Protein 5D8M (pdb70)

Radius of gyration: 18.61 Å; Cα contacts (8 Å, |Δi|>4): 671; chains: 1; bounding box: 48×43×39 Å

Foldseek 3Di:
DDCVVVVVLDDDDQDDQVVLQAAEQQAQLLVLLVCCPPQPPQFLDDRSPAPQFFHDDPPHDHHPPDDNDNAADPQQAEEEEFEEACCLQCVVFDFWLPSQQVLNVRRHYHYDYQDAFNQAALVRRLVSVVVVLVPDDQSHAYEYEYAAQRQVSPQVNQQVDVVVVVSHAEYEYEQYQQLAFCVLVVDDQVVLQVVQPDGPRGHHYPRNRRSCNRHNSNNVVCPVPTDRDPNHAYEYEHEDAQLVLAFQVLNVQCVVVVVPANCAQSTHHRSSTGDRSHYYNGYTHHHRQLLTDGDDPPDPVSVRNPNNRHSNNSSVNSVVSVSVVVD

B-factor: mean 23.03, std 12.04, range [4.51, 82.08]

Structure (mmCIF, N/CA/C/O backbone):
data_5D8M
#
_entry.id   5D8M
#
_cell.length_a   59.764
_cell.length_b   95.907
_cell.length_c   135.604
_cell.angle_alpha   90.00
_cell.angle_beta   90.00
_cell.angle_gamma   90.00
#
_symmetry.space_group_name_H-M   'I 2 2 2'
#
loop_
_entity.id
_entity.type
_entity.pdbx_description
1 polymer 'Metagenomic carboxyl esterase MGS0156'
2 water water
#
loop_
_atom_site.group_PDB
_atom_site.id
_atom_site.type_symbol
_atom_site.label_atom_id
_atom_site.label_alt_id
_atom_site.label_comp_id
_atom_site.label_asym_id
_atom_site.label_entity_id
_atom_site.label_seq_id
_atom_site.pdbx_PDB_ins_code
_atom_site.Cartn_x
_atom_site.Cartn_y
_atom_site.Cartn_z
_atom_site.occupancy
_atom_site.B_iso_or_equiv
_atom_site.auth_seq_id
_atom_site.auth_comp_id
_atom_site.auth_asym_id
_atom_site.auth_atom_id
_atom_site.pdbx_PDB_model_num
ATOM 1 N N . ARG A 1 8 ? -13.407 39.947 65.362 1.00 61.54 82 ARG A N 1
ATOM 2 C CA . ARG A 1 8 ? -14.631 39.157 65.447 1.00 57.78 82 ARG A CA 1
ATOM 3 C C . ARG A 1 8 ? -14.906 38.725 66.891 1.00 54.17 82 ARG A C 1
ATOM 4 O O . ARG A 1 8 ? -13.969 38.460 67.647 1.00 53.59 82 ARG A O 1
ATOM 6 N N . PRO A 1 9 ? -16.192 38.659 67.284 1.00 50.19 83 PRO A N 1
ATOM 7 C CA . PRO A 1 9 ? -16.507 38.152 68.628 1.00 44.91 83 PRO A CA 1
ATOM 8 C C . PRO A 1 9 ? -16.136 36.679 68.704 1.00 35.97 83 PRO A C 1
ATOM 9 O O . PRO A 1 9 ? -16.142 36.016 67.664 1.00 38.03 83 PRO A O 1
ATOM 13 N N . VAL A 1 10 ? -15.802 36.163 69.884 1.00 30.76 84 VAL A N 1
ATOM 14 C CA . VAL A 1 10 ? -15.183 34.836 69.932 1.00 27.09 84 VAL A CA 1
ATOM 15 C C . VAL A 1 10 ? -16.173 33.665 69.774 1.00 23.92 84 VAL A C 1
ATOM 16 O O . VAL A 1 10 ? -15.796 32.606 69.260 1.00 24.34 84 VAL A O 1
ATOM 20 N N . ALA A 1 11 ? -17.423 33.853 70.195 1.00 23.51 85 ALA A N 1
ATOM 21 C CA . ALA A 1 11 ? -18.425 32.783 70.184 1.00 24.16 85 ALA A CA 1
ATOM 22 C C . ALA A 1 11 ? -18.556 32.004 68.855 1.00 29.64 85 ALA A C 1
ATOM 23 O O . ALA A 1 11 ? -18.556 30.768 68.879 1.00 30.49 85 ALA A O 1
ATOM 25 N N . PRO A 1 12 ? -18.665 32.703 67.699 1.00 28.99 86 PRO A N 1
ATOM 26 C CA . PRO A 1 12 ? -18.742 31.917 66.458 1.00 26.94 86 PRO A CA 1
ATOM 27 C C . PRO A 1 12 ? -17.440 31.182 66.126 1.00 23.79 86 PRO A C 1
ATOM 28 O O . PRO A 1 12 ? -17.477 30.083 65.578 1.00 25.76 86 PRO A O 1
ATOM 32 N N . LEU A 1 13 ? -16.299 31.785 66.439 1.00 21.87 87 LEU A N 1
ATOM 33 C CA . LEU A 1 13 ? -15.032 31.111 66.226 1.00 22.65 87 LEU A CA 1
ATOM 34 C C . LEU A 1 13 ? -14.923 29.876 67.128 1.00 22.38 87 LEU A C 1
ATOM 35 O O . LEU A 1 13 ? -14.449 28.826 66.692 1.00 21.17 87 LEU A O 1
ATOM 40 N N . ALA A 1 14 ? -15.377 30.003 68.376 1.00 20.39 88 ALA A N 1
ATOM 41 C CA . ALA A 1 14 ? -15.326 28.884 69.314 1.00 17.96 88 ALA A CA 1
ATOM 42 C C . ALA A 1 14 ? -16.148 27.706 68.792 1.00 19.69 88 ALA A C 1
ATOM 43 O O . ALA A 1 14 ? -15.670 26.574 68.776 1.00 19.61 88 ALA A O 1
ATOM 45 N N . HIS A 1 15 ? -17.374 27.990 68.367 1.00 19.64 89 HIS A N 1
ATOM 46 C CA . HIS A 1 15 ? -18.301 26.975 67.903 1.00 21.25 89 HIS A CA 1
ATOM 47 C C . HIS A 1 15 ? -17.763 26.227 66.684 1.00 23.04 89 HIS A C 1
ATOM 48 O O . HIS A 1 15 ? -18.028 25.036 66.517 1.00 22.21 89 HIS A O 1
ATOM 55 N N . ALA A 1 16 ? -17.000 26.919 65.841 1.00 19.89 90 ALA A N 1
ATOM 56 C CA . ALA A 1 16 ? -16.481 26.303 64.627 1.00 20.42 90 ALA A CA 1
ATOM 57 C C . ALA A 1 16 ? -15.187 25.536 64.865 1.00 19.03 90 ALA A C 1
ATOM 58 O O . ALA A 1 16 ? -14.791 24.708 64.054 1.00 19.34 90 ALA A O 1
ATOM 68 N N . SER A 1 18 ? -12.451 22.957 66.160 1.00 18.45 92 SER A N 1
ATOM 69 C CA . SER A 1 18 ? -12.220 21.621 66.684 1.00 22.46 92 SER A CA 1
ATOM 70 C C . SER A 1 18 ? -11.053 21.648 67.676 1.00 20.25 92 SER A C 1
ATOM 71 O O . SER A 1 18 ? -10.068 22.337 67.424 1.00 21.77 92 SER A O 1
ATOM 74 N N . PRO A 1 19 ? -11.159 20.900 68.794 1.00 14.95 93 PRO A N 1
ATOM 75 C CA . PRO A 1 19 ? -10.054 20.791 69.755 1.00 14.31 93 PRO A CA 1
ATOM 76 C C . PRO A 1 19 ? -8.745 20.469 69.063 1.00 14.70 93 PRO A C 1
ATOM 77 O O . PRO A 1 19 ? -8.677 19.546 68.242 1.00 18.11 93 PRO A O 1
ATOM 81 N N . SER A 1 20 ? -7.727 21.259 69.356 1.00 14.05 94 SER A N 1
ATOM 82 C CA . SER A 1 20 ? -6.415 21.052 68.784 1.00 12.55 94 SER A CA 1
ATOM 83 C C . SER A 1 20 ? -5.368 21.269 69.848 1.00 15.51 94 SER A C 1
ATOM 84 O O . SER A 1 20 ? -5.626 21.873 70.896 1.00 16.28 94 SER A O 1
ATOM 87 N N . VAL A 1 21 ? -4.183 20.762 69.578 1.00 11.95 95 VAL A N 1
ATOM 88 C CA A VAL A 1 21 ? -3.096 20.824 70.530 0.52 11.83 95 VAL A CA 1
ATOM 89 C CA B VAL A 1 21 ? -3.083 20.770 70.533 0.48 11.84 95 VAL A CA 1
ATOM 90 C C . VAL A 1 21 ? -1.767 21.017 69.790 1.00 16.28 95 VAL A C 1
ATOM 91 O O . VAL A 1 21 ? -1.542 20.441 68.723 1.00 14.44 95 VAL A O 1
ATOM 98 N N . LEU A 1 22 ? -0.913 21.869 70.347 1.00 16.05 96 LEU A N 1
ATOM 99 C CA . LEU A 1 22 ? 0.455 22.063 69.869 1.00 11.79 96 LEU A CA 1
ATOM 100 C C . LEU A 1 22 ? 1.344 21.004 70.531 1.00 14.67 96 LEU A C 1
ATOM 101 O O . LEU A 1 22 ? 1.407 20.947 71.767 1.00 14.23 96 LEU A O 1
ATOM 106 N N . VAL A 1 23 ? 2.005 20.148 69.742 1.00 14.03 97 VAL A N 1
ATOM 107 C CA . VAL A 1 23 ? 2.843 19.086 70.331 1.00 15.14 97 VAL A CA 1
ATOM 108 C C . VAL A 1 23 ? 4.201 18.985 69.649 1.00 13.35 97 VAL A C 1
ATOM 109 O O . VAL A 1 23 ? 4.341 19.387 68.507 1.00 12.12 97 VAL A O 1
ATOM 113 N N . PRO A 1 24 ? 5.199 18.445 70.358 1.00 15.33 98 PRO A N 1
ATOM 114 C CA . PRO A 1 24 ? 6.457 18.074 69.700 1.00 18.55 98 PRO A CA 1
ATOM 115 C C . PRO A 1 24 ? 6.158 17.167 68.504 1.00 18.20 98 PRO A C 1
ATOM 116 O O . PRO A 1 24 ? 5.259 16.318 68.621 1.00 15.34 98 PRO A O 1
ATOM 120 N N . ALA A 1 25 ? 6.906 17.317 67.413 1.00 17.36 99 ALA A N 1
ATOM 121 C CA . ALA A 1 25 ? 6.566 16.645 66.161 1.00 20.56 99 ALA A CA 1
ATOM 122 C C . ALA A 1 25 ? 6.441 15.134 66.353 1.00 20.40 99 ALA A C 1
ATOM 123 O O . ALA A 1 25 ? 5.535 14.515 65.797 1.00 17.93 99 ALA A O 1
ATOM 125 N N . GLY A 1 26 ? 7.323 14.571 67.173 1.00 20.92 100 GLY A N 1
ATOM 126 C CA . GLY A 1 26 ? 7.346 13.143 67.436 1.00 25.02 100 GLY A CA 1
ATOM 127 C C . GLY A 1 26 ? 5.999 12.618 67.894 1.00 29.08 100 GLY A C 1
ATOM 128 O O . GLY A 1 26 ? 5.601 11.513 67.534 1.00 30.74 100 GLY A O 1
ATOM 129 N N . LEU A 1 27 ? 5.273 13.436 68.654 1.00 26.69 101 LEU A N 1
ATOM 130 C CA . LEU A 1 27 ? 3.989 13.025 69.218 1.00 25.49 101 LEU A CA 1
ATOM 131 C C . LEU A 1 27 ? 2.848 13.083 68.217 1.00 26.06 101 LEU A C 1
ATOM 132 O O . LEU A 1 27 ? 1.741 12.643 68.518 1.00 32.81 101 LEU A O 1
ATOM 137 N N . ALA A 1 28 ? 3.084 13.652 67.042 1.00 23.41 102 ALA A N 1
ATOM 138 C CA . ALA A 1 28 ? 2.068 13.593 65.992 1.00 23.65 102 ALA A CA 1
ATOM 139 C C . ALA A 1 28 ? 2.498 12.677 64.853 1.00 25.57 102 ALA A C 1
ATOM 140 O O . ALA A 1 28 ? 2.089 12.862 63.700 1.00 27.44 102 ALA A O 1
ATOM 142 N N . GLY A 1 29 ? 3.348 11.704 65.171 1.00 23.96 103 GLY A N 1
ATOM 143 C CA . GLY A 1 29 ? 3.766 10.705 64.204 1.00 23.95 103 GLY A CA 1
ATOM 144 C C . GLY A 1 29 ? 4.677 11.197 63.093 1.00 21.68 103 GLY A C 1
ATOM 145 O O . GLY A 1 29 ? 4.720 10.618 62.015 1.00 23.68 103 GLY A O 1
ATOM 146 N N . ILE A 1 30 ? 5.425 12.258 63.348 1.00 17.59 104 ILE A N 1
ATOM 147 C CA . ILE A 1 30 ? 6.269 12.821 62.300 1.00 19.42 104 ILE A CA 1
ATOM 148 C C . ILE A 1 30 ? 7.637 12.180 62.303 1.00 21.38 104 ILE A C 1
ATOM 149 O O . ILE A 1 30 ? 8.276 12.126 63.349 1.00 22.69 104 ILE A O 1
ATOM 154 N N . GLN A 1 31 ? 8.087 11.720 61.135 1.00 16.44 105 GLN A N 1
ATOM 155 C CA . GLN A 1 31 ? 9.440 11.209 60.983 1.00 21.72 105 GLN A CA 1
ATOM 156 C C . GLN A 1 31 ? 10.405 12.365 60.768 1.00 23.05 105 GLN A C 1
ATOM 157 O O . GLN A 1 31 ? 10.141 13.256 59.954 1.00 23.48 105 GLN A O 1
ATOM 163 N N . ASP A 1 32 ? 11.521 12.350 61.490 1.00 20.98 106 ASP A N 1
ATOM 164 C CA . ASP A 1 32 ? 12.492 13.439 61.406 1.00 23.25 106 ASP A CA 1
ATOM 165 C C . ASP A 1 32 ? 13.521 13.191 60.299 1.00 22.85 106 ASP A C 1
ATOM 166 O O . ASP A 1 32 ? 14.463 12.453 60.493 1.00 21.73 106 ASP A O 1
ATOM 171 N N . GLY A 1 33 ? 13.357 13.817 59.140 1.00 22.11 107 GLY A N 1
ATOM 172 C CA . GLY A 1 33 ? 14.321 13.605 58.069 1.00 19.77 107 GLY A CA 1
ATOM 173 C C . GLY A 1 33 ? 15.231 14.791 57.819 1.00 19.18 107 GLY A C 1
ATOM 174 O O . GLY A 1 33 ? 15.848 14.892 56.739 1.00 16.49 107 GLY A O 1
ATOM 175 N N . ARG A 1 34 ? 15.298 15.693 58.802 1.00 15.20 108 ARG A N 1
ATOM 176 C CA . ARG A 1 34 ? 16.025 16.954 58.668 1.00 16.06 108 ARG A CA 1
ATOM 177 C C . ARG A 1 34 ? 17.504 16.778 58.368 1.00 17.49 108 ARG A C 1
ATOM 178 O O . ARG A 1 34 ? 18.090 17.573 57.632 1.00 15.32 108 ARG A O 1
ATOM 186 N N . GLY A 1 35 ? 18.106 15.767 58.990 1.00 18.18 109 GLY A N 1
ATOM 187 C CA . GLY A 1 35 ? 19.526 15.511 58.852 1.00 18.26 109 GLY A CA 1
ATOM 188 C C . GLY A 1 35 ? 19.893 15.032 57.455 1.00 19.27 109 GLY A C 1
ATOM 189 O O . GLY A 1 35 ? 20.844 15.523 56.863 1.00 20.60 109 GLY A O 1
ATOM 190 N N . ARG A 1 36 ? 19.147 14.069 56.928 1.00 20.31 110 ARG A N 1
ATOM 191 C CA . ARG A 1 36 ? 19.458 13.546 55.610 1.00 24.63 110 ARG A CA 1
ATOM 192 C C . ARG A 1 36 ? 19.131 14.595 54.537 1.00 23.07 110 ARG A C 1
ATOM 193 O O . ARG A 1 36 ? 19.873 14.756 53.561 1.00 17.01 110 ARG A O 1
ATOM 201 N N . PHE A 1 37 ? 18.053 15.345 54.735 1.00 14.96 111 PHE A N 1
ATOM 202 C CA . PHE A 1 37 ? 17.726 16.371 53.751 1.00 14.31 111 PHE A CA 1
ATOM 203 C C . PHE A 1 37 ? 18.821 17.456 53.690 1.00 15.27 111 PHE A C 1
ATOM 204 O O . PHE A 1 37 ? 19.222 17.862 52.589 1.00 14.29 111 PHE A O 1
ATOM 212 N N . ARG A 1 38 ? 19.312 17.910 54.850 1.00 16.20 112 ARG A N 1
ATOM 213 C CA . ARG A 1 38 ? 20.417 18.889 54.872 1.00 19.03 112 ARG A CA 1
ATOM 214 C C . ARG A 1 38 ? 21.648 18.352 54.136 1.00 17.51 112 ARG A C 1
ATOM 215 O O . ARG A 1 38 ? 22.293 19.055 53.351 1.00 15.32 112 ARG A O 1
ATOM 223 N N . GLU A 1 39 ? 21.946 17.088 54.390 1.00 15.91 113 GLU A N 1
ATOM 224 C CA . GLU A 1 39 ? 23.060 16.407 53.772 1.00 16.86 113 GLU A CA 1
ATOM 225 C C . GLU A 1 39 ? 22.949 16.400 52.242 1.00 16.77 113 GLU A C 1
ATOM 226 O O . GLU A 1 39 ? 23.904 16.710 51.539 1.00 17.19 113 GLU A O 1
ATOM 232 N N . ILE A 1 40 ? 21.777 16.026 51.742 1.00 16.60 114 ILE A N 1
ATOM 233 C CA . ILE A 1 40 ? 21.512 16.000 50.310 1.00 16.40 114 ILE A CA 1
ATOM 234 C C . ILE A 1 40 ? 21.607 17.396 49.701 1.00 15.88 114 ILE A C 1
ATOM 235 O O . ILE A 1 40 ? 22.298 17.595 48.689 1.00 16.74 114 ILE A O 1
ATOM 248 N N . THR A 1 42 ? 23.020 20.109 50.831 1.00 17.81 116 THR A N 1
ATOM 249 C CA . THR A 1 42 ? 24.371 20.623 50.979 1.00 19.39 116 THR A CA 1
ATOM 250 C C . THR A 1 42 ? 25.354 20.058 49.924 1.00 21.67 116 THR A C 1
ATOM 251 O O . THR A 1 42 ? 26.151 20.808 49.346 1.00 17.44 116 THR A O 1
ATOM 255 N N . ALA A 1 43 ? 25.280 18.749 49.674 1.00 19.83 117 ALA A N 1
ATOM 256 C CA . ALA A 1 43 ? 26.097 18.083 48.655 1.00 20.93 117 ALA A CA 1
ATOM 257 C C . ALA A 1 43 ? 25.752 18.560 47.249 1.00 21.21 117 ALA A C 1
ATOM 258 O O . ALA A 1 43 ? 26.646 18.748 46.418 1.00 18.65 117 ALA A O 1
ATOM 260 N N . ILE A 1 44 ? 24.454 18.767 46.994 1.00 17.30 118 ILE A N 1
ATOM 261 C CA . ILE A 1 44 ? 23.996 19.275 45.699 1.00 18.35 118 ILE A CA 1
ATOM 262 C C . ILE A 1 44 ? 24.656 20.614 45.392 1.00 17.93 118 ILE A C 1
ATOM 263 O O . ILE A 1 44 ? 25.174 20.835 44.294 1.00 18.02 118 ILE A O 1
ATOM 276 N N . ALA A 1 46 ? 27.356 21.881 46.834 1.00 18.46 120 ALA A N 1
ATOM 277 C CA . ALA A 1 46 ? 28.809 21.782 46.726 1.00 23.57 120 ALA A CA 1
ATOM 278 C C . ALA A 1 46 ? 29.169 21.232 45.345 1.00 25.94 120 ALA A C 1
ATOM 279 O O . ALA A 1 46 ? 30.189 21.597 44.774 1.00 27.13 120 ALA A O 1
ATOM 281 N N . ASP A 1 47 ? 28.316 20.367 44.807 1.00 22.03 121 ASP A N 1
ATOM 282 C CA . ASP A 1 47 ? 28.615 19.690 43.543 1.00 21.36 121 ASP A CA 1
ATOM 283 C C . ASP A 1 47 ? 28.345 20.545 42.292 1.00 21.72 121 ASP A C 1
ATOM 284 O O . ASP A 1 47 ? 29.122 20.517 41.351 1.00 21.95 121 ASP A O 1
ATOM 289 N N . HIS A 1 48 ? 27.223 21.258 42.245 1.00 21.11 122 HIS A N 1
ATOM 290 C CA . HIS A 1 48 ? 26.911 22.039 41.046 1.00 21.21 122 HIS A CA 1
ATOM 291 C C . HIS A 1 48 ? 26.049 23.256 41.362 1.00 23.47 122 HIS A C 1
ATOM 292 O O . HIS A 1 48 ? 25.260 23.690 40.528 1.00 24.92 122 HIS A O 1
ATOM 299 N N . GLY A 1 49 ? 26.237 23.834 42.544 1.00 18.57 123 GLY A N 1
ATOM 300 C CA . GLY A 1 49 ? 25.459 24.997 42.938 1.00 17.83 123 GLY A CA 1
ATOM 301 C C . GLY A 1 49 ? 25.868 26.314 42.280 1.00 24.03 123 GLY A C 1
ATOM 302 O O . GLY A 1 49 ? 25.056 27.241 42.210 1.00 25.87 123 GLY A O 1
ATOM 303 N N . ALA A 1 50 ? 27.103 26.395 41.786 1.00 20.49 124 ALA A N 1
ATOM 304 C CA . ALA A 1 50 ? 27.698 27.690 41.431 1.00 24.77 124 ALA A CA 1
ATOM 305 C C . ALA A 1 50 ? 26.880 28.514 40.431 1.00 27.55 124 ALA A C 1
ATOM 306 O O . ALA A 1 50 ? 26.795 29.732 40.566 1.00 29.58 124 ALA A O 1
ATOM 308 N N . PHE A 1 51 ? 26.270 27.879 39.439 1.00 25.97 125 PHE A N 1
ATOM 309 C CA . PHE A 1 51 ? 25.502 28.663 38.483 1.00 25.57 125 PHE A CA 1
ATOM 310 C C . PHE A 1 51 ? 24.008 28.475 38.636 1.00 25.40 125 PHE A C 1
ATOM 311 O O . PHE A 1 51 ? 23.251 28.803 37.727 1.00 25.48 125 PHE A O 1
ATOM 319 N N . LEU A 1 52 ? 23.575 27.961 39.784 1.00 21.46 126 LEU A N 1
ATOM 320 C CA . LEU A 1 52 ? 22.153 27.858 40.026 1.00 18.11 126 LEU A CA 1
ATOM 321 C C . LEU A 1 52 ? 21.663 29.182 40.586 1.00 19.73 126 LEU A C 1
ATOM 322 O O . LEU A 1 52 ? 22.334 29.780 41.424 1.00 19.27 126 LEU A O 1
ATOM 327 N N . PRO A 1 53 ? 20.505 29.648 40.106 1.00 19.74 127 PRO A N 1
ATOM 328 C CA . PRO A 1 53 ? 19.884 30.859 40.650 1.00 24.77 127 PRO A CA 1
ATOM 329 C C . PRO A 1 53 ? 19.732 30.771 42.161 1.00 23.39 127 PRO A C 1
ATOM 330 O O . PRO A 1 53 ? 19.348 29.707 42.682 1.00 19.12 127 PRO A O 1
ATOM 334 N N . GLY A 1 54 ? 20.033 31.873 42.848 1.00 19.37 128 GLY A N 1
ATOM 335 C CA . GLY A 1 54 ? 19.869 31.957 44.286 1.00 14.41 128 GLY A CA 1
ATOM 336 C C . GLY A 1 54 ? 20.952 31.283 45.122 1.00 19.15 128 GLY A C 1
ATOM 337 O O . GLY A 1 54 ? 20.812 31.198 46.345 1.00 16.94 128 GLY A O 1
ATOM 338 N N . ASP A 1 55 ? 22.019 30.794 44.482 1.00 19.59 129 ASP A N 1
ATOM 339 C CA . ASP A 1 55 ? 23.129 30.163 45.207 1.00 18.89 129 ASP A CA 1
ATOM 340 C C . ASP A 1 55 ? 23.599 31.030 46.385 1.00 21.84 129 ASP A C 1
ATOM 341 O O . ASP A 1 55 ? 23.689 32.257 46.276 1.00 18.34 129 ASP A O 1
ATOM 346 N N . ARG A 1 56 ? 23.897 30.378 47.504 1.00 19.43 130 ARG A N 1
ATOM 347 C CA . ARG A 1 56 ? 24.368 31.045 48.716 1.00 22.18 130 ARG A CA 1
ATOM 348 C C . ARG A 1 56 ? 25.143 30.016 49.530 1.00 23.71 130 ARG A C 1
ATOM 349 O O . ARG A 1 56 ? 25.148 28.828 49.188 1.00 22.02 130 ARG A O 1
ATOM 357 N N . SER A 1 57 ? 25.779 30.446 50.612 1.00 22.50 131 SER A N 1
ATOM 358 C CA . SER A 1 57 ? 26.490 29.488 51.451 1.00 25.22 131 SER A CA 1
ATOM 359 C C . SER A 1 57 ? 25.495 28.575 52.140 1.00 19.11 131 SER A C 1
ATOM 360 O O . SER A 1 57 ? 24.435 29.033 52.566 1.00 20.18 131 SER A O 1
ATOM 363 N N . SER A 1 58 ? 25.835 27.292 52.247 1.00 19.35 132 SER A N 1
ATOM 364 C CA . SER A 1 58 ? 24.992 26.328 52.958 1.00 24.60 132 SER A CA 1
ATOM 365 C C . SER A 1 58 ? 25.357 26.200 54.448 1.00 22.60 132 SER A C 1
ATOM 366 O O . SER A 1 58 ? 24.656 25.519 55.213 1.00 21.54 132 SER A O 1
ATOM 369 N N . ASP A 1 59 ? 26.447 26.851 54.851 1.00 21.10 133 ASP A N 1
ATOM 370 C CA . ASP A 1 59 ? 26.930 26.779 56.229 1.00 24.15 133 ASP A CA 1
ATOM 371 C C . ASP A 1 59 ? 25.942 27.346 57.245 1.00 23.50 133 ASP A C 1
ATOM 372 O O . ASP A 1 59 ? 25.234 28.313 56.963 1.00 24.16 133 ASP A O 1
ATOM 377 N N . GLY A 1 60 ? 25.924 26.754 58.433 1.00 22.88 134 GLY A N 1
ATOM 378 C CA . GLY A 1 60 ? 25.079 27.223 59.515 1.00 24.10 134 GLY A CA 1
ATO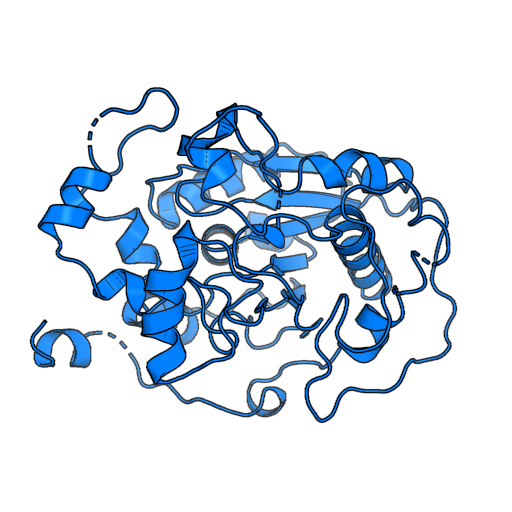M 379 C C . GLY A 1 60 ? 23.594 27.158 59.180 1.00 19.93 134 GLY A C 1
ATOM 380 O O . GLY A 1 60 ? 23.070 26.111 58.822 1.00 19.42 134 GLY A O 1
ATOM 381 N N . ASP A 1 61 ? 22.929 28.298 59.289 1.00 19.42 135 ASP A N 1
ATOM 382 C CA . ASP A 1 61 ? 21.505 28.405 59.028 1.00 18.06 135 ASP A CA 1
ATOM 383 C C . ASP A 1 61 ? 21.249 28.974 57.632 1.00 17.27 135 ASP A C 1
ATOM 384 O O . ASP A 1 61 ? 20.102 29.219 57.273 1.00 17.82 135 ASP A O 1
ATOM 389 N N . GLY A 1 62 ? 22.321 29.172 56.858 1.00 17.88 136 GLY A N 1
ATOM 390 C CA . GLY A 1 62 ? 22.247 29.758 55.525 1.00 18.50 136 GLY A CA 1
ATOM 391 C C . GLY A 1 62 ? 21.141 29.250 54.595 1.00 16.10 136 GLY A C 1
ATOM 392 O O . GLY A 1 62 ? 20.412 30.038 54.004 1.00 17.04 136 GLY A O 1
ATOM 393 N N . ILE A 1 63 ? 21.017 27.939 54.446 1.00 15.84 137 ILE A N 1
ATOM 394 C CA . ILE A 1 63 ? 19.928 27.407 53.637 1.00 14.74 137 ILE A CA 1
ATOM 395 C C . ILE A 1 63 ? 18.803 26.805 54.478 1.00 14.16 137 ILE A C 1
ATOM 396 O O . ILE A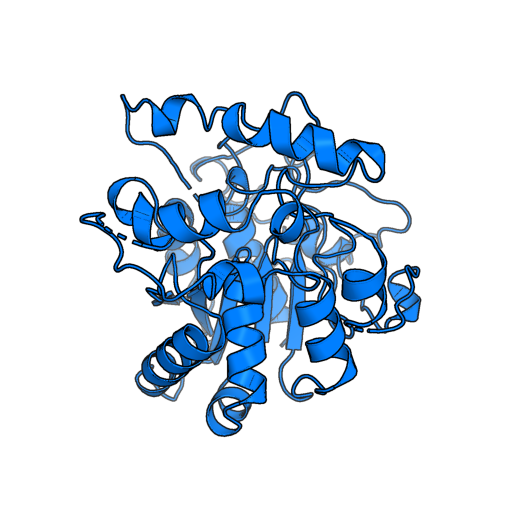 1 63 ? 17.625 26.931 54.129 1.00 16.41 137 ILE A O 1
ATOM 401 N N . LEU A 1 64 ? 19.164 26.164 55.582 1.00 14.78 138 LEU A N 1
ATOM 402 C CA . LEU A 1 64 ? 18.200 25.451 56.421 1.00 14.43 138 LEU A CA 1
ATOM 403 C C . LEU A 1 64 ? 18.489 25.703 57.874 1.00 15.19 138 LEU A C 1
ATOM 404 O O . LEU A 1 64 ? 19.596 25.425 58.335 1.00 16.50 138 LEU A O 1
ATOM 409 N N . TRP A 1 65 ? 17.499 26.228 58.592 1.00 15.22 139 TRP A N 1
ATOM 410 C CA . TRP A 1 65 ? 17.667 26.529 60.014 1.00 15.55 139 TRP A CA 1
ATOM 411 C C . TRP A 1 65 ? 18.013 25.275 60.776 1.00 16.25 139 TRP A C 1
ATOM 412 O O . TRP A 1 65 ? 17.499 24.199 60.469 1.00 19.73 139 TRP A O 1
ATOM 423 N N . ARG A 1 66 ? 18.882 25.428 61.770 1.00 17.41 140 ARG A N 1
ATOM 424 C CA . ARG A 1 66 ? 19.224 24.342 62.670 1.00 19.21 140 ARG A CA 1
ATOM 425 C C . ARG A 1 66 ? 18.375 24.401 63.926 1.00 19.38 140 ARG A C 1
ATOM 426 O O . ARG A 1 66 ? 18.801 24.977 64.913 1.00 20.31 140 ARG A O 1
ATOM 434 N N . LEU A 1 67 ? 17.192 23.799 63.897 1.00 19.20 141 LEU A N 1
ATOM 435 C CA . LEU A 1 67 ? 16.368 23.683 65.090 1.00 17.87 141 LEU A CA 1
ATOM 436 C C . LEU A 1 67 ? 16.943 22.582 65.963 1.00 20.90 141 LEU A C 1
ATOM 437 O O . LEU A 1 67 ? 17.789 21.818 65.512 1.00 23.62 141 LEU A O 1
ATOM 442 N N . ALA A 1 68 ? 16.492 22.508 67.211 1.00 22.84 142 ALA A N 1
ATOM 443 C CA . ALA A 1 68 ? 17.040 21.545 68.169 1.00 26.62 142 ALA A CA 1
ATOM 444 C C . ALA A 1 68 ? 16.719 20.106 67.772 1.00 26.15 142 ALA A C 1
ATOM 445 O O . ALA A 1 68 ? 15.739 19.838 67.070 1.00 23.80 142 ALA A O 1
ATOM 447 N N . GLY A 1 69 ? 17.553 19.183 68.230 1.00 26.91 143 GLY A N 1
ATOM 448 C CA . GLY A 1 69 ? 17.313 17.767 68.021 1.00 28.17 143 GLY A CA 1
ATOM 449 C C . GLY A 1 69 ? 17.622 17.254 66.624 1.00 24.99 143 GLY A C 1
ATOM 450 O O . GLY A 1 69 ? 17.326 16.107 66.322 1.00 25.90 143 GLY A O 1
ATOM 451 N N . GLU A 1 70 ? 18.221 18.075 65.766 1.00 22.21 144 GLU A N 1
ATOM 452 C CA . GLU A 1 70 ? 18.421 17.628 64.395 1.00 21.46 144 GLU A CA 1
ATOM 453 C C . GLU A 1 70 ? 19.374 16.424 64.317 1.00 23.72 144 GLU A C 1
ATOM 454 O O . GLU A 1 70 ? 20.481 16.467 64.838 1.00 24.61 144 GLU A O 1
ATOM 460 N N . PRO A 1 71 ? 18.933 15.341 63.657 1.00 27.19 145 PRO A N 1
ATOM 461 C CA . PRO A 1 71 ? 19.775 14.155 63.443 1.00 28.67 145 PRO A CA 1
ATOM 462 C C . PRO A 1 71 ? 21.050 14.507 62.686 1.00 29.26 145 PRO A C 1
ATOM 463 O O . PRO A 1 71 ? 21.033 15.429 61.871 1.00 29.54 145 PRO A O 1
ATOM 467 N N . GLY A 1 72 ? 22.141 13.804 62.964 1.00 31.73 146 GLY A N 1
ATOM 468 C CA . GLY A 1 72 ? 23.379 14.016 62.237 1.00 35.95 146 GLY A CA 1
ATOM 469 C C . GLY A 1 72 ? 23.258 13.536 60.798 1.00 37.03 146 GLY A C 1
ATOM 470 O O . GLY A 1 72 ? 22.256 12.919 60.426 1.00 34.76 146 GLY A O 1
ATOM 471 N N . PRO A 1 73 ? 24.262 13.850 59.965 1.00 38.93 147 PRO A N 1
ATOM 472 C CA . PRO A 1 73 ? 24.297 13.296 58.605 1.00 38.38 147 PRO A CA 1
ATOM 473 C C . PRO A 1 73 ? 24.574 11.784 58.642 1.00 39.30 147 PRO A C 1
ATOM 474 O O . PRO A 1 73 ? 25.256 11.316 59.548 1.00 37.80 147 PRO A O 1
ATOM 478 N N . THR A 1 74 ? 24.025 11.034 57.689 1.00 39.79 148 THR A N 1
ATOM 479 C CA . THR A 1 74 ? 24.147 9.571 57.696 1.00 40.20 148 THR A CA 1
ATOM 480 C C . THR A 1 74 ? 25.494 9.115 57.158 1.00 42.14 148 THR A C 1
ATOM 481 O O . THR A 1 74 ? 25.945 8.001 57.442 1.00 43.04 148 THR A O 1
ATOM 485 N N . GLY A 1 75 ? 26.133 9.978 5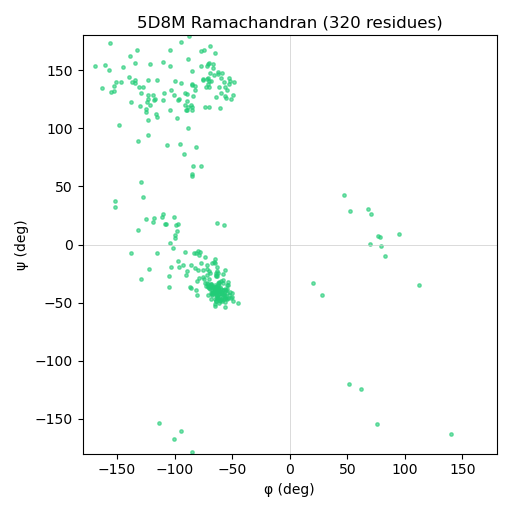6.374 1.00 38.89 149 GLY A N 1
ATOM 486 C CA . GLY A 1 75 ? 27.376 9.633 55.709 1.00 38.69 149 GLY A CA 1
ATOM 487 C C . GLY A 1 75 ? 27.181 8.862 54.410 1.00 36.88 149 GLY A C 1
ATOM 488 O O . GLY A 1 75 ? 28.129 8.661 53.653 1.00 37.71 149 GLY A O 1
ATOM 489 N N . ARG A 1 76 ? 25.955 8.418 54.149 1.00 33.58 150 ARG A N 1
ATOM 490 C CA . ARG A 1 76 ? 25.692 7.644 52.945 1.00 36.43 150 ARG A CA 1
ATOM 491 C C . ARG A 1 76 ? 25.788 8.571 51.735 1.00 31.41 150 ARG A C 1
ATOM 492 O O . ARG A 1 76 ? 25.436 9.749 51.833 1.00 29.74 150 ARG A O 1
ATOM 500 N N . PRO A 1 77 ? 26.321 8.056 50.611 1.00 29.93 151 PRO A N 1
ATOM 501 C CA . PRO A 1 77 ? 26.561 8.900 49.429 1.00 30.90 151 PRO A CA 1
ATOM 502 C C . PRO A 1 77 ? 25.307 9.587 48.918 1.00 26.61 151 PRO A C 1
ATOM 503 O O . PRO A 1 77 ? 24.234 9.003 48.894 1.00 26.44 151 PRO A O 1
ATOM 507 N N . VAL A 1 78 ? 25.456 10.839 48.519 1.00 24.11 152 VAL A N 1
ATOM 508 C CA . VAL A 1 78 ? 24.350 11.566 47.922 1.00 24.37 152 VAL A CA 1
ATOM 509 C C . VAL A 1 78 ? 24.397 11.376 46.403 1.00 26.74 152 VAL A C 1
ATOM 510 O O . VAL A 1 78 ? 25.390 11.714 45.775 1.00 22.12 152 VAL A O 1
ATOM 514 N N . PRO A 1 79 ? 23.326 10.806 45.822 1.00 26.41 153 PRO A N 1
ATOM 515 C CA . PRO A 1 79 ? 23.209 10.663 44.365 1.00 23.36 153 PRO A CA 1
ATOM 516 C C . PRO A 1 79 ? 23.347 12.016 43.688 1.00 22.02 153 PRO A C 1
ATOM 517 O O . PRO A 1 79 ? 22.656 12.956 44.077 1.00 25.03 153 PRO A O 1
ATOM 521 N N . LEU A 1 80 ? 24.232 12.136 42.710 1.00 22.12 154 LEU A N 1
ATOM 522 C CA . LEU A 1 80 ? 24.441 13.437 42.070 1.00 21.10 154 LEU A CA 1
ATOM 523 C C . LEU A 1 80 ? 24.414 13.321 40.553 1.00 20.93 154 LEU A C 1
ATOM 524 O O . LEU A 1 80 ? 24.791 14.251 39.834 1.00 22.92 154 LEU A O 1
ATOM 529 N N . GLY A 1 81 ? 23.959 12.177 40.066 1.00 20.55 155 GLY A N 1
ATOM 530 C CA . GLY A 1 81 ? 23.825 11.965 38.641 1.00 20.72 155 GLY A CA 1
ATOM 531 C C . GLY A 1 81 ? 22.388 12.133 38.192 1.00 19.64 155 GLY A C 1
ATOM 532 O O . GLY A 1 81 ? 21.566 12.657 38.917 1.00 19.43 155 GLY A O 1
ATOM 533 N N . VAL A 1 82 ? 22.103 11.705 36.975 1.00 19.91 156 VAL A N 1
ATOM 534 C CA . VAL A 1 82 ? 20.791 11.850 36.382 1.00 19.09 156 VAL A CA 1
ATOM 535 C C . VAL A 1 82 ? 19.895 10.709 36.833 1.00 19.14 156 VAL A C 1
ATOM 536 O O . VAL A 1 82 ? 20.245 9.525 36.697 1.00 20.16 156 VAL A O 1
ATOM 540 N N . SER A 1 83 ? 18.729 11.067 37.344 1.00 18.13 157 SER A N 1
ATOM 541 C CA . SER A 1 83 ? 17.762 10.062 37.765 1.00 24.34 157 SER A CA 1
ATOM 542 C C . SER A 1 83 ? 17.168 9.349 36.563 1.00 24.37 157 SER A C 1
ATOM 543 O O . SER A 1 83 ? 16.892 9.969 35.535 1.00 18.34 157 SER A O 1
ATOM 546 N N . THR A 1 84 ? 16.979 8.042 36.700 1.00 21.60 158 THR A N 1
ATOM 547 C CA . THR A 1 84 ? 16.262 7.281 35.694 1.00 24.73 158 THR A CA 1
ATOM 548 C C . THR A 1 84 ? 14.995 6.648 36.306 1.00 20.86 158 THR A C 1
ATOM 549 O O . THR A 1 84 ? 14.441 5.714 35.753 1.00 21.82 158 THR A O 1
ATOM 553 N N . ALA A 1 85 ? 14.535 7.180 37.435 1.00 21.00 159 ALA A N 1
ATOM 554 C CA . ALA A 1 85 ? 13.356 6.637 38.132 1.00 21.39 159 ALA A CA 1
ATOM 555 C C . ALA A 1 85 ? 12.000 6.936 37.455 1.00 22.54 159 ALA A C 1
ATOM 556 O O . ALA A 1 85 ? 10.976 6.393 37.841 1.00 21.35 159 ALA A O 1
ATOM 558 N N . GLY A 1 86 ? 11.976 7.818 36.466 1.00 23.46 160 GLY A N 1
ATOM 559 C CA . GLY A 1 86 ? 10.707 8.188 35.852 1.00 23.59 160 GLY A CA 1
ATOM 560 C C . GLY A 1 86 ? 9.789 8.986 36.785 1.00 22.46 160 GLY A C 1
ATOM 561 O O . GLY A 1 86 ? 8.567 8.897 36.693 1.00 20.83 160 GLY A O 1
ATOM 562 N N . ILE A 1 87 ? 10.375 9.759 37.690 1.00 15.62 161 ILE A N 1
ATOM 563 C CA . ILE A 1 87 ? 9.588 10.583 38.608 1.00 14.66 161 ILE A CA 1
ATOM 564 C C . ILE A 1 87 ? 9.184 11.880 37.913 1.00 17.24 161 ILE A C 1
ATOM 565 O O . ILE A 1 87 ? 9.985 12.476 37.205 1.00 16.56 161 ILE A O 1
ATOM 570 N N . ARG A 1 88 ? 7.930 12.278 38.096 1.00 14.99 162 ARG A N 1
ATOM 571 C CA . ARG A 1 88 ? 7.447 13.568 37.649 1.00 15.64 162 ARG A CA 1
ATOM 572 C C . ARG A 1 88 ? 6.987 14.388 38.847 1.00 13.82 162 ARG A C 1
ATOM 573 O O . ARG A 1 88 ? 6.161 13.943 39.632 1.00 15.40 162 ARG A O 1
ATOM 581 N N . LEU A 1 89 ? 7.556 15.578 38.976 1.00 11.88 163 LEU A N 1
ATOM 582 C CA . LEU A 1 89 ? 7.161 16.538 39.980 1.00 13.51 163 LEU A CA 1
ATOM 583 C C . LEU A 1 89 ? 5.965 17.330 39.437 1.00 13.86 163 LEU A C 1
ATOM 584 O O . LEU A 1 89 ? 6.062 18.001 38.409 1.00 12.55 163 LEU A O 1
ATOM 589 N N . VAL A 1 90 ? 4.832 17.183 40.104 1.00 13.43 164 VAL A N 1
ATOM 590 C CA . VAL A 1 90 ? 3.638 17.936 39.785 1.00 12.67 164 VAL A CA 1
ATOM 591 C C . VAL A 1 90 ? 3.555 19.116 40.747 1.00 10.37 164 VAL A C 1
ATOM 592 O O . VAL A 1 90 ? 3.307 18.946 41.941 1.00 10.75 164 VAL A O 1
ATOM 596 N N . LEU A 1 91 ? 3.785 20.300 40.203 1.00 10.30 165 LEU A N 1
ATOM 597 C CA . LEU A 1 91 ? 3.884 21.541 40.949 1.00 10.59 165 LEU A CA 1
ATOM 598 C C . LEU A 1 91 ? 2.511 22.197 41.083 1.00 13.61 165 LEU A C 1
ATOM 599 O O . LEU A 1 91 ? 1.863 22.449 40.099 1.00 14.25 165 LEU A O 1
ATOM 604 N N . VAL A 1 92 ? 2.078 22.450 42.309 1.00 8.32 166 VAL A N 1
ATOM 605 C CA . VAL A 1 92 ? 0.789 23.059 42.543 1.00 9.47 166 VAL A CA 1
ATOM 606 C C . VAL A 1 92 ? 0.964 24.304 43.389 1.00 11.64 166 VAL A C 1
ATOM 607 O O . VAL A 1 92 ? 1.363 24.205 44.559 1.00 11.17 166 VAL A O 1
ATOM 611 N N . PRO A 1 93 ? 0.628 25.483 42.825 1.00 10.53 167 PRO A N 1
ATOM 612 C CA . PRO A 1 93 ? 0.819 26.746 43.548 1.00 8.82 167 PRO A CA 1
ATOM 613 C C . PRO A 1 93 ? -0.326 27.094 44.468 1.00 10.73 167 PRO A C 1
ATOM 614 O O . PRO A 1 93 ? -1.305 26.360 44.537 1.00 12.67 167 PRO A O 1
ATOM 618 N N . GLY A 1 94 ? -0.222 28.245 45.119 1.00 12.37 168 GLY A N 1
ATOM 619 C CA . GLY A 1 94 ? -1.185 28.646 46.125 1.00 15.96 168 GLY A CA 1
ATOM 620 C C . GLY A 1 94 ? -2.056 29.854 45.817 1.00 16.82 168 GLY A C 1
ATOM 621 O O . GLY A 1 94 ? -2.345 30.163 44.666 1.00 12.53 168 GLY A O 1
ATOM 622 N N . LEU A 1 95 ? -2.502 30.511 46.888 1.00 13.95 169 LEU A N 1
ATOM 623 C CA . LEU A 1 95 ? -3.417 31.628 46.815 1.00 11.34 169 LEU A CA 1
ATOM 624 C C . LEU A 1 95 ? -2.822 32.775 45.995 1.00 13.98 169 LEU A C 1
ATOM 625 O O . LEU A 1 95 ? -1.688 33.184 46.232 1.00 17.29 169 LEU A O 1
ATOM 630 N N . LEU A 1 96 ? -3.597 33.278 45.038 1.00 12.54 170 LEU A N 1
ATOM 631 C CA . LEU A 1 96 ? -3.222 34.427 44.210 1.00 12.20 170 LEU A CA 1
ATOM 632 C C . LEU A 1 96 ? -2.094 34.147 43.211 1.00 10.62 170 LEU A C 1
ATOM 633 O O . LEU A 1 96 ? -1.706 35.037 42.467 1.00 13.87 170 LEU A O 1
ATOM 638 N N . ALA A 1 97 ? -1.568 32.925 43.175 1.00 11.81 171 ALA A N 1
ATOM 639 C CA . ALA A 1 97 ? -0.455 32.642 42.262 1.00 11.26 171 ALA A CA 1
ATOM 640 C C . ALA A 1 97 ? -0.893 32.857 40.815 1.00 15.83 171 ALA A C 1
ATOM 641 O O . ALA A 1 97 ? -0.168 33.456 39.985 1.00 13.64 171 ALA A O 1
ATOM 643 N N . GLU A 1 98 ? -2.122 32.442 40.540 1.00 12.85 172 GLU A N 1
ATOM 644 C CA . GLU A 1 98 ? -2.674 32.581 39.201 1.00 14.16 172 GLU A CA 1
ATOM 645 C C . GLU A 1 98 ? -2.723 34.038 38.785 1.00 12.95 172 GLU A C 1
ATOM 646 O O . GLU A 1 98 ? -2.496 34.364 37.622 1.00 14.86 172 GLU A O 1
ATOM 652 N N . CYS A 1 99 ? -3.013 34.918 39.746 1.00 12.00 173 CYS A N 1
ATOM 653 C CA . CYS A 1 99 ? -3.143 36.341 39.474 1.00 13.88 173 CYS A CA 1
ATOM 654 C C . CYS A 1 99 ? -1.807 37.029 39.135 1.00 15.58 173 CYS A C 1
ATOM 655 O O . CYS A 1 99 ? -1.784 38.098 38.510 1.00 19.04 173 CYS A O 1
ATOM 658 N N . VAL A 1 100 ? -0.691 36.455 39.562 1.00 13.90 174 VAL A N 1
ATOM 659 C CA . VAL A 1 100 ? 0.599 37.076 39.267 1.00 19.00 174 VAL A CA 1
ATOM 660 C C . VAL A 1 100 ? 1.402 36.233 38.280 1.00 16.53 174 VAL A C 1
ATOM 661 O O . VAL A 1 100 ? 2.622 36.345 38.227 1.00 16.28 174 VAL A O 1
ATOM 665 N N . SER A 1 101 ? 0.712 35.405 37.489 1.00 13.47 175 SER A N 1
ATOM 666 C CA . SER A 1 101 ? 1.398 34.505 36.561 1.00 16.98 175 SER A CA 1
ATOM 667 C C . SER A 1 101 ? 2.309 35.217 35.558 1.00 15.33 175 SER A C 1
ATOM 668 O O . SER A 1 101 ? 3.263 34.625 35.082 1.00 16.57 175 SER A O 1
ATOM 671 N N . GLU A 1 102 ? 2.032 36.479 35.244 1.00 16.38 176 GLU A N 1
ATOM 672 C CA . GLU A 1 102 ? 2.902 37.232 34.329 1.00 20.42 176 GLU A CA 1
ATOM 673 C C . GLU A 1 102 ? 4.270 37.539 34.936 1.00 20.66 176 GLU A C 1
ATOM 674 O O . GLU A 1 102 ? 5.249 37.750 34.216 1.00 20.70 176 GLU A O 1
ATOM 680 N N . SER A 1 103 ? 4.320 37.575 36.265 1.00 17.62 177 SER A N 1
ATOM 681 C CA . SER A 1 103 ? 5.525 37.929 37.003 1.00 18.34 177 SER A CA 1
ATOM 682 C C . SER A 1 103 ? 6.187 36.706 37.623 1.00 16.37 177 SER A C 1
ATOM 683 O O . SER A 1 103 ? 7.394 36.703 37.865 1.00 18.68 177 SER A O 1
ATOM 686 N N . SER A 1 104 ? 5.401 35.674 37.918 1.00 14.93 178 SER A N 1
ATOM 687 C CA . SER A 1 104 ? 5.936 34.547 38.688 1.00 13.85 178 SER A CA 1
ATOM 688 C C . SER A 1 104 ? 5.187 33.254 38.461 1.00 14.33 178 SER A C 1
ATOM 689 O O . SER A 1 104 ? 3.967 33.239 38.540 1.00 17.34 178 SER A O 1
ATOM 692 N N . LEU A 1 105 ? 5.924 32.178 38.188 1.00 10.36 179 LEU A N 1
ATOM 693 C CA . LEU A 1 105 ? 5.376 30.834 38.121 1.00 12.05 179 LEU A CA 1
ATOM 694 C C . LEU A 1 105 ? 6.127 29.962 39.107 1.00 11.30 179 LEU A C 1
ATOM 695 O O . LEU A 1 105 ? 7.346 30.090 39.222 1.00 10.86 179 LEU A O 1
ATOM 700 N N . LEU A 1 106 ? 5.401 29.067 39.780 1.00 10.91 180 LEU A N 1
ATOM 701 C CA . LEU A 1 106 ? 5.948 28.251 40.858 1.00 12.23 180 LEU A CA 1
ATOM 702 C C . LEU A 1 106 ? 7.248 27.538 40.448 1.00 13.56 180 LEU A C 1
ATOM 703 O O . LEU A 1 106 ? 7.288 26.848 39.435 1.00 11.81 180 LEU A O 1
ATOM 708 N N . PHE A 1 107 ? 8.306 27.735 41.235 1.00 12.13 181 PHE A N 1
ATOM 709 C CA . PHE A 1 107 ? 9.599 27.078 41.011 1.00 10.78 181 PHE A CA 1
ATOM 710 C C . PHE A 1 107 ? 10.144 27.247 39.604 1.00 14.07 181 PHE A C 1
ATOM 711 O O . PHE A 1 107 ? 10.868 26.385 39.097 1.00 11.15 181 PHE A O 1
ATOM 719 N N . ASP A 1 108 ? 9.799 28.353 38.953 1.00 13.19 182 ASP A N 1
ATOM 720 C CA . ASP A 1 108 ? 10.102 28.460 37.523 1.00 16.25 182 ASP A CA 1
ATOM 721 C C . ASP A 1 108 ? 11.601 28.391 37.243 1.00 18.26 182 ASP A C 1
ATOM 722 O O . ASP A 1 108 ? 12.023 27.773 36.270 1.00 15.78 182 ASP A O 1
ATOM 727 N N . ASP A 1 109 ? 12.396 29.039 38.092 1.00 16.05 183 ASP A N 1
ATOM 728 C CA . ASP A 1 109 ? 13.835 29.066 37.894 1.00 17.99 183 ASP A CA 1
ATOM 729 C C . ASP A 1 109 ? 14.529 27.774 38.366 1.00 15.73 183 ASP A C 1
ATOM 730 O O . ASP A 1 109 ? 15.727 27.603 38.155 1.00 18.30 183 ASP A O 1
ATOM 735 N N . ALA A 1 110 ? 13.771 26.870 38.980 1.00 11.22 184 ALA A N 1
ATOM 736 C CA . ALA A 1 110 ? 14.303 25.582 39.445 1.00 13.41 184 ALA A CA 1
ATOM 737 C C . ALA A 1 110 ? 14.087 24.413 38.472 1.00 14.43 184 ALA A C 1
ATOM 738 O O . ALA A 1 110 ? 14.738 23.382 38.574 1.00 12.77 184 ALA A O 1
ATOM 740 N N . ARG A 1 111 ? 13.152 24.560 37.549 1.00 18.03 185 ARG A N 1
ATOM 741 C CA . ARG A 1 111 ? 12.794 23.446 36.673 1.00 15.85 185 ARG A CA 1
ATOM 742 C C . ARG A 1 111 ? 13.880 23.031 35.663 1.00 12.90 185 ARG A C 1
ATOM 743 O O . ARG A 1 111 ? 14.026 21.831 35.429 1.00 14.42 185 ARG A O 1
ATOM 751 N N . PRO A 1 112 ? 14.666 23.980 35.103 1.00 15.17 186 PRO A N 1
ATOM 752 C CA . PRO A 1 112 ? 15.781 23.491 34.272 1.00 19.06 186 PRO A CA 1
ATOM 753 C C . PRO A 1 112 ? 16.749 22.563 35.031 1.00 19.24 186 PRO A C 1
ATOM 754 O O . PRO A 1 112 ? 17.200 21.555 34.467 1.00 18.83 186 PRO A O 1
ATOM 758 N N . ASP A 1 113 ? 17.045 22.878 36.290 1.00 16.79 187 ASP A N 1
ATOM 759 C CA . ASP A 1 113 ? 18.015 22.074 37.014 1.00 17.19 187 ASP A CA 1
ATOM 760 C C . ASP A 1 113 ? 17.472 20.683 37.299 1.00 15.44 187 ASP A C 1
ATOM 761 O O . ASP A 1 113 ? 18.189 19.706 37.166 1.00 16.66 187 ASP A O 1
ATOM 766 N N . VAL A 1 114 ? 16.218 20.565 37.693 1.00 12.84 188 VAL A N 1
ATOM 767 C CA . VAL A 1 114 ? 15.790 19.224 38.079 1.00 12.86 188 VAL A CA 1
ATOM 768 C C . VAL A 1 114 ? 15.580 18.386 36.815 1.00 13.33 188 VAL A C 1
ATOM 769 O O . VAL A 1 114 ? 15.800 17.184 36.832 1.00 13.81 188 VAL A O 1
ATOM 773 N N . GLU A 1 115 ? 15.237 19.026 35.704 1.00 14.79 189 GLU A N 1
ATOM 774 C CA . GLU A 1 115 ? 15.070 18.301 34.440 1.00 18.82 189 GLU A CA 1
ATOM 775 C C . GLU A 1 115 ? 16.407 17.833 33.863 1.00 18.80 189 GLU A C 1
ATOM 776 O O . GLU A 1 115 ? 16.501 16.767 33.251 1.00 16.09 189 GLU A O 1
ATOM 782 N N . ARG A 1 116 ? 17.448 18.617 34.083 1.00 15.01 190 ARG A N 1
ATOM 783 C CA . ARG A 1 116 ? 18.788 18.157 33.758 1.00 17.75 190 ARG A CA 1
ATOM 784 C C . ARG A 1 116 ? 19.078 16.819 34.441 1.00 20.79 190 ARG A C 1
ATOM 785 O O . ARG A 1 116 ? 19.720 15.930 33.861 1.00 17.19 190 ARG A O 1
ATOM 793 N N . TYR A 1 117 ? 18.598 16.680 35.674 1.00 15.70 191 TYR A N 1
ATOM 794 C CA . TYR A 1 117 ? 18.933 15.492 36.450 1.00 20.27 191 TYR A CA 1
ATOM 795 C C . TYR A 1 117 ? 17.848 14.427 36.486 1.00 16.02 191 TYR A C 1
ATOM 796 O O . TYR A 1 117 ? 17.823 13.605 37.403 1.00 16.69 191 TYR A O 1
ATOM 805 N N . GLY A 1 118 ? 16.977 14.434 35.482 1.00 18.24 192 GLY A N 1
ATOM 806 C CA . GLY A 1 118 ? 16.105 13.299 35.196 1.00 17.69 192 GLY A CA 1
ATOM 807 C C . GLY A 1 118 ? 14.722 13.367 35.807 1.00 19.50 192 GLY A C 1
ATOM 808 O O . GLY A 1 118 ? 13.978 12.391 35.774 1.00 20.62 192 GLY A O 1
ATOM 809 N N . TYR A 1 119 ? 14.370 14.514 36.380 1.00 19.48 193 TYR A N 1
ATOM 810 C CA . TYR A 1 119 ? 13.052 14.671 36.969 1.00 17.39 193 TYR A CA 1
ATOM 811 C C . TYR A 1 119 ? 12.184 15.518 36.036 1.00 21.15 193 TYR A C 1
ATOM 812 O O . TYR A 1 119 ? 12.488 16.696 35.789 1.00 20.25 193 TYR A O 1
ATOM 821 N N . ALA A 1 120 ? 11.118 14.920 35.509 1.00 17.74 194 ALA A N 1
ATOM 822 C CA . ALA A 1 120 ? 10.152 15.674 34.696 1.00 17.45 194 ALA A CA 1
ATOM 823 C C . ALA A 1 120 ? 9.326 16.599 35.597 1.00 14.61 194 ALA A C 1
ATOM 824 O O . ALA A 1 120 ? 9.171 16.338 36.792 1.00 13.25 194 ALA A O 1
ATOM 826 N N . THR A 1 121 ? 8.821 17.697 35.036 1.00 12.80 195 THR A N 1
ATOM 827 C CA . THR A 1 121 ? 7.992 18.607 35.824 1.00 16.10 195 THR A CA 1
ATOM 828 C C . THR A 1 121 ? 6.752 19.023 35.049 1.00 15.15 195 THR A C 1
ATOM 829 O O . THR A 1 121 ? 6.808 19.256 33.843 1.00 14.37 195 THR A O 1
ATOM 833 N N . THR A 1 122 ? 5.646 19.127 35.760 1.00 14.54 196 THR A N 1
ATOM 834 C CA . THR A 1 122 ? 4.407 19.668 35.223 1.00 16.23 196 THR A CA 1
ATOM 835 C C . THR A 1 122 ? 3.911 20.736 36.181 1.00 14.61 196 THR A C 1
ATOM 836 O O . THR A 1 122 ? 3.858 20.494 37.371 1.00 16.14 196 THR A O 1
ATOM 840 N N . LEU A 1 123 ? 3.573 21.910 35.667 1.00 11.80 197 LEU A N 1
ATOM 841 C CA . LEU A 1 123 ? 2.961 22.945 36.477 1.00 12.21 197 LEU A CA 1
ATOM 842 C C . LEU A 1 123 ? 1.431 22.929 36.337 1.00 13.65 197 LEU A C 1
ATOM 843 O O . LEU A 1 123 ? 0.896 23.049 35.245 1.00 13.26 197 LEU A O 1
ATOM 848 N N . VAL A 1 124 ? 0.729 22.831 37.456 1.00 13.28 198 VAL A N 1
ATOM 849 C CA . VAL A 1 124 ? -0.723 22.883 37.439 1.00 14.51 198 VAL A CA 1
ATOM 850 C C . VAL A 1 124 ? -1.203 24.328 37.620 1.00 15.56 198 VAL A C 1
ATOM 851 O O . VAL A 1 124 ? -0.731 25.050 38.500 1.00 17.63 198 VAL A O 1
ATOM 855 N N . ARG A 1 125 ? -2.100 24.776 36.752 1.00 15.62 199 ARG A N 1
ATOM 856 C CA . ARG A 1 125 ? -2.727 26.080 36.961 1.00 17.48 199 ARG A CA 1
ATOM 857 C C . ARG A 1 125 ? -3.979 25.860 37.801 1.00 17.23 199 ARG A C 1
ATOM 858 O O . ARG A 1 125 ? -4.885 25.152 37.381 1.00 17.80 199 ARG A O 1
ATOM 866 N N . THR A 1 126 ? -3.988 26.414 39.001 1.00 15.62 200 THR A N 1
ATOM 867 C CA . THR A 1 126 ? -5.165 26.403 39.871 1.00 15.29 200 THR A CA 1
ATOM 868 C C . THR A 1 126 ? -5.827 27.782 39.857 1.00 16.12 200 THR A C 1
ATOM 869 O O . THR A 1 126 ? -5.242 28.753 39.352 1.00 17.34 200 THR A O 1
ATOM 873 N N . GLY A 1 127 ? -7.042 27.875 40.392 1.00 13.63 201 GLY A N 1
ATOM 874 C CA . GLY A 1 127 ? -7.691 29.157 40.554 1.00 10.96 201 GLY A CA 1
ATOM 875 C C . GLY A 1 127 ? -7.021 29.892 41.699 1.00 17.13 201 GLY A C 1
ATOM 876 O O . GLY A 1 127 ? -7.011 29.414 42.841 1.00 13.59 201 GLY A O 1
ATOM 877 N N . GLY A 1 128 ? -6.434 31.044 41.398 1.00 15.86 202 GLY A N 1
ATOM 878 C CA . GLY A 1 128 ? -5.809 31.852 42.430 1.00 13.45 202 GLY A CA 1
ATOM 879 C C . GLY A 1 128 ? -6.810 32.361 43.462 1.00 14.59 202 GLY A C 1
ATOM 880 O O . GLY A 1 128 ? -6.439 32.638 44.607 1.00 14.49 202 GLY A O 1
ATOM 881 N N . ARG A 1 129 ? -8.073 32.497 43.056 1.00 10.98 203 ARG A N 1
ATOM 882 C CA . ARG A 1 129 ? -9.109 32.989 43.948 1.00 11.30 203 ARG A CA 1
ATOM 883 C C . ARG A 1 129 ? -10.237 31.973 44.200 1.00 13.91 203 ARG A C 1
ATOM 884 O O . ARG A 1 129 ? -11.346 32.347 44.586 1.00 15.84 203 ARG A O 1
ATOM 892 N N . TRP A 1 130 ? -9.947 30.690 44.001 1.00 1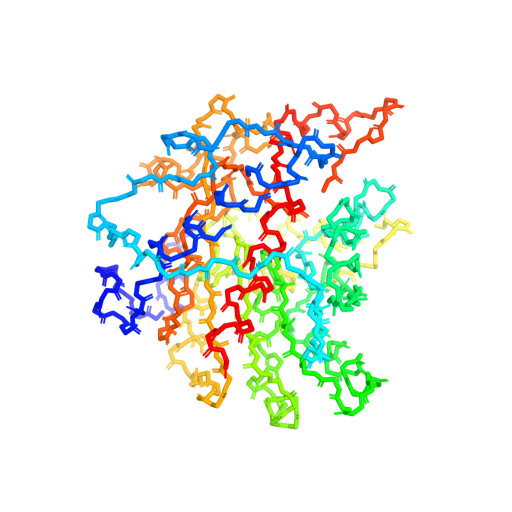2.68 204 TRP A N 1
ATOM 893 C CA . TRP A 1 130 ? -10.962 29.638 44.109 1.00 15.24 204 TRP A CA 1
ATOM 894 C C . TRP A 1 130 ? -10.742 28.758 45.341 1.00 16.25 204 TRP A C 1
ATOM 895 O O . TRP A 1 130 ? -9.627 28.653 45.809 1.00 13.59 204 TRP A O 1
ATOM 906 N N . GLY A 1 131 ? -11.797 28.093 45.823 1.00 17.33 205 GLY A N 1
ATOM 907 C CA . GLY A 1 131 ? -11.702 27.252 47.004 1.00 16.02 205 GLY A CA 1
ATOM 908 C C . GLY A 1 131 ? -10.980 25.942 46.708 1.00 15.69 205 GLY A C 1
ATOM 909 O O . GLY A 1 131 ? -10.749 25.586 45.548 1.00 14.18 205 GLY A O 1
ATOM 910 N N . SER A 1 132 ? -10.616 25.223 47.762 1.00 13.99 206 SER A N 1
ATOM 911 C CA . SER A 1 132 ? -9.877 23.975 47.611 1.00 14.09 206 SER A CA 1
ATOM 912 C C . SER A 1 132 ? -10.649 22.874 46.859 1.00 16.69 206 SER A C 1
ATOM 913 O O . SER A 1 132 ? -10.045 22.134 46.107 1.00 14.55 206 SER A O 1
ATOM 916 N N . ALA A 1 133 ? -11.967 22.768 47.052 1.00 15.77 207 ALA A N 1
ATOM 917 C CA . ALA A 1 133 ? -12.731 21.746 46.345 1.00 17.00 207 ALA A CA 1
ATOM 918 C C . ALA A 1 133 ? -12.692 21.950 44.829 1.00 18.64 207 ALA A C 1
ATOM 919 O O . ALA A 1 133 ? -12.518 20.994 44.058 1.00 16.31 207 ALA A O 1
ATOM 921 N N . ARG A 1 134 ? -12.871 23.194 44.402 1.00 15.57 208 ARG A N 1
ATOM 922 C CA . ARG A 1 134 ? -12.827 23.499 42.988 1.00 15.72 208 ARG A CA 1
ATOM 923 C C . ARG A 1 134 ? -11.421 23.223 42.395 1.00 14.84 208 ARG A C 1
ATOM 924 O O . ARG A 1 134 ? -11.293 22.675 41.293 1.00 13.10 208 ARG A O 1
ATOM 932 N N . ASN A 1 135 ? -10.372 23.565 43.139 1.00 12.30 209 ASN A N 1
ATOM 933 C CA . ASN A 1 135 ? -9.007 23.333 42.658 1.00 13.72 209 ASN A CA 1
ATOM 934 C C . ASN A 1 135 ? -8.621 21.863 42.695 1.00 12.03 209 ASN A C 1
ATOM 935 O O . ASN A 1 135 ? -7.858 21.399 41.852 1.00 11.55 209 ASN A O 1
ATOM 940 N N . ALA A 1 136 ? -9.140 21.141 43.679 1.00 11.88 210 ALA A N 1
ATOM 941 C CA . ALA A 1 136 ? -8.934 19.696 43.773 1.00 12.04 210 ALA A CA 1
ATOM 942 C C . ALA A 1 136 ? -9.438 18.986 42.516 1.00 13.61 210 ALA A C 1
ATOM 943 O O . ALA A 1 136 ? -8.819 18.030 42.049 1.00 13.65 210 ALA A O 1
ATOM 945 N N . ALA A 1 137 ? -10.565 19.439 41.970 1.00 12.89 211 ALA A N 1
ATOM 946 C CA . ALA A 1 137 ? -11.074 18.817 40.754 1.00 17.41 211 ALA A CA 1
ATOM 947 C C . ALA A 1 137 ? -10.159 19.107 39.555 1.00 17.59 211 ALA A C 1
ATOM 948 O O . ALA A 1 137 ? -9.973 18.258 38.677 1.00 16.53 211 ALA A O 1
ATOM 950 N N . ILE A 1 138 ? -9.595 20.309 39.513 1.00 13.68 212 ILE A N 1
ATOM 951 C CA . ILE A 1 138 ? -8.643 20.674 38.468 1.00 16.01 212 ILE A CA 1
ATOM 952 C C . ILE A 1 138 ? -7.429 19.739 38.503 1.00 15.42 212 ILE A C 1
ATOM 953 O O . ILE A 1 138 ? -6.996 19.205 37.471 1.00 14.63 212 ILE A O 1
ATOM 958 N N . ILE A 1 139 ? -6.912 19.531 39.709 1.00 12.44 213 ILE A N 1
ATOM 959 C CA . ILE A 1 139 ? -5.737 18.702 39.920 1.00 13.05 213 ILE A CA 1
ATOM 960 C C . ILE A 1 139 ? -6.028 17.258 39.513 1.00 14.67 213 ILE A C 1
ATOM 961 O O . ILE A 1 139 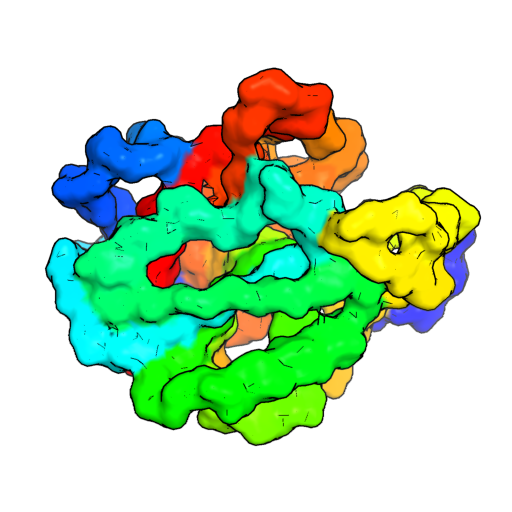? -5.245 16.621 38.786 1.00 15.65 213 ILE A O 1
ATOM 966 N N . HIS A 1 140 ? -7.171 16.758 39.959 1.00 13.92 214 HIS A N 1
ATOM 967 C CA . HIS A 1 140 ? -7.656 15.450 39.555 1.00 17.95 214 HIS A CA 1
ATOM 968 C C . HIS A 1 140 ? -7.656 15.269 38.023 1.00 20.17 214 HIS A C 1
ATOM 969 O O . HIS A 1 140 ? -7.202 14.243 37.509 1.00 18.27 214 HIS A O 1
ATOM 976 N N . GLU A 1 141 ? -8.155 16.257 37.287 1.00 17.59 215 GLU A N 1
ATOM 977 C CA . GLU A 1 141 ? -8.227 16.116 35.828 1.00 19.51 215 GLU A CA 1
ATOM 978 C C . GLU A 1 141 ? -6.841 16.180 35.163 1.00 19.13 215 GLU A C 1
ATOM 979 O O . GLU A 1 141 ? -6.584 15.510 34.160 1.00 21.29 215 GLU A O 1
ATOM 985 N N . VAL A 1 142 ? -5.958 17.002 35.703 1.00 14.87 216 VAL A N 1
ATOM 986 C CA . VAL A 1 142 ? -4.614 17.127 35.150 1.00 15.96 216 VAL A CA 1
ATOM 987 C C . VAL A 1 142 ? -3.844 15.808 35.295 1.00 15.05 216 VAL A C 1
ATOM 988 O O . VAL A 1 142 ? -3.314 15.279 34.330 1.00 18.01 216 VAL A O 1
ATOM 992 N N . VAL A 1 143 ? -3.789 15.288 36.513 1.00 14.84 217 VAL A N 1
ATOM 993 C CA . VAL A 1 143 ? -3.007 14.088 36.780 1.00 16.00 217 VAL A CA 1
ATOM 994 C C . VAL A 1 143 ? -3.525 12.887 35.988 1.00 19.66 217 VAL A C 1
ATOM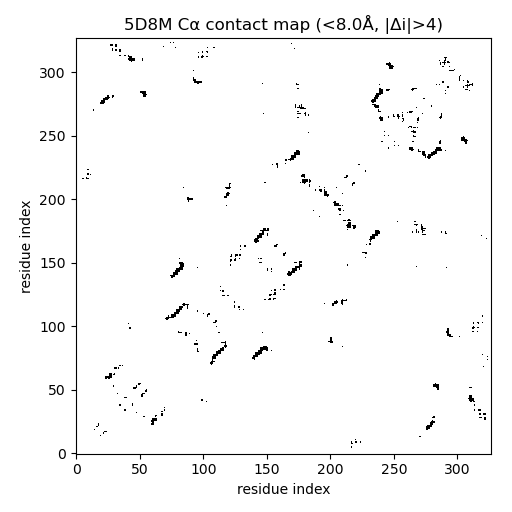 995 O O . VAL A 1 143 ? -2.726 12.072 35.493 1.00 18.09 217 VAL A O 1
ATOM 999 N N . ALA A 1 144 ? -4.846 12.829 35.795 1.00 18.94 218 ALA A N 1
ATOM 1000 C CA . ALA A 1 144 ? -5.463 11.790 34.983 1.00 23.47 218 ALA A CA 1
ATOM 1001 C C . ALA A 1 144 ? -4.911 11.734 33.563 1.00 25.66 218 ALA A C 1
ATOM 1002 O O . ALA A 1 144 ? -5.012 10.698 32.918 1.00 23.10 218 ALA A O 1
ATOM 1004 N N . LYS A 1 145 ? -4.329 12.834 33.086 1.00 21.35 219 LYS A N 1
ATOM 1005 C CA . LYS A 1 145 ? -3.834 12.907 31.716 1.00 24.62 219 LYS A CA 1
ATOM 1006 C C . LYS A 1 145 ? -2.316 12.735 31.615 1.00 22.00 219 LYS A C 1
ATOM 1007 O O . LYS A 1 145 ? -1.764 12.753 30.525 1.00 24.23 219 LYS A O 1
ATOM 1013 N N . LEU A 1 146 ? -1.647 12.602 32.751 1.00 22.44 220 LEU A N 1
ATOM 1014 C CA . LEU A 1 146 ? -0.197 12.421 32.777 1.00 19.31 220 LEU A CA 1
ATOM 1015 C C . LEU A 1 146 ? 0.111 10.974 32.402 1.00 25.47 220 LEU A C 1
ATOM 1016 O O . LEU A 1 146 ? -0.735 10.116 32.598 1.00 22.83 220 LEU A O 1
ATOM 1021 N N . PRO A 1 147 ? 1.310 10.707 31.842 1.00 27.97 221 PRO A N 1
ATOM 1022 C CA . PRO A 1 147 ? 1.679 9.345 31.431 1.00 30.78 221 PRO A CA 1
ATOM 1023 C C . PRO A 1 147 ? 1.568 8.348 32.588 1.00 26.55 221 PRO A C 1
ATOM 1024 O O . PRO A 1 147 ? 1.992 8.641 33.704 1.00 24.00 221 PRO A O 1
ATOM 1028 N N . GLU A 1 148 ? 0.994 7.185 32.307 1.00 30.10 222 GLU A N 1
ATOM 1029 C CA . GLU A 1 148 ? 0.707 6.174 33.325 1.00 34.22 222 GLU A CA 1
ATOM 1030 C C . GLU A 1 148 ? 1.931 5.634 34.052 1.00 30.85 222 GLU A C 1
ATOM 1031 O O . GLU A 1 148 ? 1.839 5.285 35.225 1.00 32.75 222 GLU A O 1
ATOM 1037 N N . ASN A 1 149 ? 3.066 5.569 33.366 1.00 28.01 223 ASN A N 1
ATOM 1038 C CA . ASN A 1 149 ? 4.278 4.989 33.943 1.00 30.67 223 ASN A CA 1
ATOM 1039 C C . ASN A 1 149 ? 5.091 5.948 34.822 1.00 30.78 223 ASN A C 1
ATOM 1040 O O . ASN A 1 149 ? 6.064 5.530 35.467 1.00 29.45 223 ASN A O 1
ATOM 1045 N N . ASP A 1 150 ? 4.699 7.222 34.842 1.00 23.39 224 ASP A N 1
ATOM 1046 C CA . ASP A 1 150 ? 5.403 8.209 35.649 1.00 24.27 224 ASP A CA 1
ATOM 1047 C C . ASP A 1 150 ? 5.113 7.985 37.117 1.00 23.72 224 ASP A C 1
ATOM 1048 O O . ASP A 1 150 ? 3.993 7.646 37.491 1.00 20.97 224 ASP A O 1
ATOM 1053 N N . THR A 1 151 ? 6.117 8.180 37.952 1.00 19.75 225 THR A N 1
ATOM 1054 C CA . THR A 1 151 ? 5.871 8.201 39.384 1.00 18.63 225 THR A CA 1
ATOM 1055 C C . THR A 1 151 ? 5.537 9.633 39.826 1.00 20.92 225 THR A C 1
ATOM 1056 O O . THR A 1 151 ? 6.352 10.551 39.700 1.00 17.84 225 THR A O 1
ATOM 1060 N N . ILE A 1 152 ? 4.311 9.819 40.304 1.00 15.84 226 ILE A N 1
ATOM 1061 C CA . ILE A 1 152 ? 3.787 11.147 40.588 1.00 15.49 226 ILE A CA 1
ATOM 1062 C C . ILE A 1 152 ? 4.188 11.638 41.983 1.00 16.77 226 ILE A C 1
ATOM 1063 O O . ILE A 1 152 ? 3.859 11.008 42.997 1.00 14.07 226 ILE A O 1
ATOM 1068 N N . VAL A 1 153 ? 4.936 12.740 42.015 1.00 14.55 227 VAL A N 1
ATOM 1069 C CA . VAL A 1 153 ? 5.313 13.381 43.266 1.00 14.35 227 VAL A CA 1
ATOM 1070 C C . VAL A 1 153 ? 4.841 14.834 43.252 1.00 12.31 227 VAL A C 1
ATOM 1071 O O . VAL A 1 153 ? 5.390 15.660 42.530 1.00 11.16 227 VAL A O 1
ATOM 1075 N N . PHE A 1 154 ? 3.808 15.145 44.029 1.00 9.32 228 PHE A N 1
ATOM 1076 C CA . PHE A 1 154 ? 3.347 16.525 44.134 1.00 8.41 228 PHE A CA 1
ATOM 1077 C C . PHE A 1 154 ? 4.371 17.343 44.905 1.00 11.62 228 PHE A C 1
ATOM 1078 O O . PHE A 1 154 ? 4.898 16.881 45.919 1.00 10.69 228 PHE A O 1
ATOM 1086 N N . VAL A 1 155 ? 4.661 18.538 44.395 1.00 9.67 229 VAL A N 1
ATOM 1087 C CA . VAL A 1 155 ? 5.418 19.531 45.135 1.00 10.72 229 VAL A CA 1
ATOM 1088 C C . VAL A 1 155 ? 4.570 20.782 45.159 1.00 10.07 229 VAL A C 1
ATOM 1089 O O . VAL A 1 155 ? 4.276 21.358 44.109 1.00 10.59 229 VAL A O 1
ATOM 1093 N N . THR A 1 156 ? 4.120 21.150 46.353 1.00 7.75 230 THR A N 1
ATOM 1094 C CA . THR A 1 156 ? 3.039 22.104 46.496 1.00 10.38 230 THR A CA 1
ATOM 1095 C C . THR A 1 156 ? 3.512 23.283 47.313 1.00 13.26 230 THR A C 1
ATOM 1096 O O . THR A 1 156 ? 4.449 23.147 48.106 1.00 13.47 230 THR A O 1
ATOM 1100 N N . HIS A 1 157 ? 2.865 24.436 47.132 1.00 9.21 231 HIS A N 1
ATOM 1101 C CA . HIS A 1 157 ? 3.217 25.634 47.882 1.00 8.35 231 HIS A CA 1
ATOM 1102 C C . HIS A 1 157 ? 1.944 26.256 48.459 1.00 12.31 231 HIS A C 1
ATOM 1103 O O . HIS A 1 157 ? 0.915 26.350 47.767 1.00 9.84 231 HIS A O 1
ATOM 1110 N N . SER A 1 158 ? 2.022 26.649 49.730 1.00 15.56 232 SER A N 1
ATOM 1111 C CA A SER A 1 158 ? 0.953 27.352 50.457 0.49 19.75 232 SER A CA 1
ATOM 1112 C CA B SER A 1 158 ? 0.945 27.410 50.347 0.51 19.69 232 SER A CA 1
ATOM 1113 C C . SER A 1 158 ? -0.406 26.675 50.280 1.00 14.43 232 SER A C 1
ATOM 1114 O O . SER A 1 158 ? -0.537 25.524 50.670 1.00 11.83 232 SER A O 1
ATOM 1119 N N . LYS A 1 159 ? -1.409 27.356 49.734 1.00 13.32 233 LYS A N 1
ATOM 1120 C CA . LYS A 1 159 ? -2.737 26.746 49.599 1.00 13.20 233 LYS A CA 1
ATOM 1121 C C . LYS A 1 159 ? -2.738 25.515 48.666 1.00 10.32 233 LYS A C 1
ATOM 1122 O O . LYS A 1 159 ? -3.628 24.649 48.739 1.00 11.12 233 LYS A O 1
ATOM 1128 N N . GLY A 1 160 ? -1.750 25.440 47.779 1.00 10.20 234 GLY A N 1
ATOM 1129 C CA . GLY A 1 160 ? -1.651 24.302 46.868 1.00 9.69 234 GLY A CA 1
ATOM 1130 C C . GLY A 1 160 ? -1.556 22.976 47.590 1.00 10.95 234 GLY A C 1
ATOM 1131 O O . GLY A 1 160 ? -2.046 21.937 47.117 1.00 11.08 234 GLY A O 1
ATOM 1132 N N . ALA A 1 161 ? -0.921 23.005 48.759 1.00 10.96 235 ALA A N 1
ATOM 1133 C CA . ALA A 1 161 ? -0.769 21.795 49.546 1.00 11.49 235 ALA A CA 1
ATOM 1134 C C . ALA A 1 161 ? -2.113 21.245 49.980 1.00 10.97 235 ALA A C 1
ATOM 1135 O O . ALA A 1 161 ? -2.322 20.041 49.964 1.00 12.93 235 ALA A O 1
ATOM 1137 N N . VAL A 1 162 ? -3.037 22.115 50.364 1.00 10.79 236 VAL A N 1
ATOM 1138 C CA . VAL A 1 162 ? -4.301 21.598 50.857 1.00 11.82 236 VAL A CA 1
ATOM 1139 C C . VAL A 1 162 ? -5.293 21.422 49.726 1.00 13.20 236 VAL A C 1
ATOM 1140 O O . VAL A 1 162 ? -6.174 20.586 49.847 1.00 15.30 236 VAL A O 1
ATOM 1144 N N . ASP A 1 163 ? -5.112 22.142 48.614 1.00 9.56 237 ASP A N 1
ATOM 1145 C CA . ASP A 1 163 ? -5.796 21.788 47.370 1.00 8.04 237 ASP A CA 1
ATOM 1146 C C . ASP A 1 163 ? -5.503 20.297 47.049 1.00 9.20 237 ASP A C 1
ATOM 1147 O O . ASP A 1 163 ? -6.404 19.526 46.749 1.00 9.64 237 ASP A O 1
ATOM 1152 N N . VAL A 1 164 ? -4.238 19.884 47.153 1.00 11.46 238 VAL A N 1
ATOM 1153 C CA . VAL A 1 164 ? -3.858 18.503 46.829 1.00 8.01 238 VAL A CA 1
ATOM 1154 C C . VAL A 1 164 ? -4.373 17.506 47.877 1.00 11.91 238 VAL A C 1
ATOM 1155 O O . VAL A 1 164 ? -4.912 16.457 47.515 1.00 13.94 238 VAL A O 1
ATOM 1159 N N . LEU A 1 165 ? -4.248 17.831 49.166 1.00 10.50 239 LEU A N 1
ATOM 1160 C CA . LEU A 1 165 ? -4.760 16.924 50.204 1.00 13.08 239 LEU A CA 1
ATOM 1161 C C . LEU A 1 165 ? -6.274 16.709 50.058 1.00 12.90 239 LEU A C 1
ATOM 1162 O O . LEU A 1 165 ? -6.768 15.591 50.220 1.00 13.85 239 LEU A O 1
ATOM 1167 N N . GLU A 1 166 ? -7.014 17.771 49.765 1.00 10.36 240 GLU A N 1
ATOM 1168 C CA . GLU A 1 166 ? -8.446 17.610 49.573 1.00 14.41 240 GLU A CA 1
ATOM 1169 C C . GLU A 1 166 ? -8.725 16.730 48.356 1.00 13.01 240 GLU A C 1
ATOM 1170 O O . GLU A 1 166 ? -9.659 15.935 48.363 1.00 15.25 240 GLU A O 1
ATOM 1176 N N . ALA A 1 167 ? -7.905 16.870 47.320 1.00 10.93 241 ALA A N 1
ATOM 1177 C CA . ALA A 1 167 ? -8.044 16.023 46.132 1.00 12.38 241 ALA A CA 1
ATOM 1178 C C . ALA A 1 167 ? -7.799 14.545 46.486 1.00 12.10 241 ALA A C 1
ATOM 1179 O O . ALA A 1 167 ? -8.561 13.662 46.097 1.00 13.45 241 ALA A O 1
ATOM 1181 N N . LEU A 1 168 ? -6.747 14.277 47.247 1.00 14.11 242 LEU A N 1
ATOM 1182 C CA . LEU A 1 168 ? -6.403 12.885 47.614 1.00 16.59 242 LEU A CA 1
ATOM 1183 C C . LEU A 1 168 ? -7.506 12.243 48.442 1.00 16.52 242 LEU A C 1
ATOM 1184 O O . LEU A 1 168 ? -7.806 11.072 48.308 1.00 14.67 242 LEU A O 1
ATOM 1189 N N . VAL A 1 169 ? -8.129 13.040 49.292 1.00 16.29 243 VAL A N 1
ATOM 1190 C CA . VAL A 1 169 ? -9.241 12.567 50.087 1.00 18.27 243 VAL A CA 1
ATOM 1191 C C . VAL A 1 169 ? -10.504 12.377 49.257 1.00 19.57 243 VAL A C 1
ATOM 1192 O O . VAL A 1 169 ? -11.280 11.459 49.503 1.00 22.04 243 VAL A O 1
ATOM 1196 N N . SER A 1 170 ? -10.721 13.239 48.271 1.00 17.06 244 SER A N 1
ATOM 1197 C CA . SER A 1 170 ? -11.942 13.176 47.457 1.00 19.83 244 SER A CA 1
ATOM 1198 C C . SER A 1 170 ? -11.901 12.130 46.346 1.00 21.65 244 SER A C 1
ATOM 1199 O O . SER A 1 170 ? -12.936 11.576 45.971 1.00 20.58 244 SER A O 1
ATOM 1202 N N . TYR A 1 171 ? -10.717 11.875 45.802 1.00 19.52 245 TYR A N 1
ATOM 1203 C CA . TYR A 1 171 ? -10.615 11.011 44.625 1.00 18.09 245 TYR A CA 1
ATOM 1204 C C . TYR A 1 171 ? -9.693 9.838 44.886 1.00 18.13 245 TYR A C 1
ATOM 1205 O O . TYR A 1 171 ? -8.495 9.957 44.733 1.00 19.46 245 TYR A O 1
ATOM 1214 N N . PRO A 1 172 ? -10.255 8.694 45.300 1.00 24.85 246 PRO A N 1
ATOM 1215 C CA . PRO A 1 172 ? -9.441 7.491 45.521 1.00 26.39 246 PRO A CA 1
ATOM 1216 C C . PRO A 1 172 ? -8.580 7.110 44.315 1.00 25.58 246 PRO A C 1
ATOM 1217 O O . PRO A 1 172 ? -7.501 6.564 44.488 1.00 28.55 246 PRO A O 1
ATOM 1221 N N . ASP A 1 173 ? -9.044 7.381 43.104 1.00 24.57 247 ASP A N 1
ATOM 1222 C CA . ASP A 1 173 ? -8.231 7.051 41.943 1.00 29.31 247 ASP A CA 1
ATOM 1223 C C . ASP A 1 173 ? -6.982 7.943 41.856 1.00 30.01 247 ASP A C 1
ATOM 1224 O O . ASP A 1 173 ? -5.926 7.488 41.413 1.00 28.87 247 ASP A O 1
ATOM 1229 N N . LEU A 1 174 ? -7.088 9.204 42.282 1.00 24.42 248 LEU A N 1
ATOM 1230 C CA . LEU A 1 174 ? -5.901 10.050 42.352 1.00 18.95 248 LEU A CA 1
ATOM 1231 C C . LEU A 1 174 ? -4.952 9.542 43.448 1.00 18.43 248 LEU A C 1
ATOM 1232 O O . LEU A 1 174 ? -3.738 9.481 43.264 1.00 22.45 248 LEU A O 1
ATOM 1237 N N . ALA A 1 175 ? -5.505 9.165 44.588 1.00 17.77 249 ALA A N 1
ATOM 1238 C CA . ALA A 1 175 ? -4.688 8.632 45.684 1.00 19.37 249 ALA A CA 1
ATOM 1239 C C . ALA A 1 175 ? -3.892 7.420 45.222 1.00 25.70 249 ALA A C 1
ATOM 1240 O O . ALA A 1 175 ? -2.691 7.312 45.477 1.00 25.97 249 ALA A O 1
ATOM 1242 N N . ALA A 1 176 ? -4.569 6.506 44.536 1.00 26.80 250 ALA A N 1
ATOM 1243 C CA . ALA A 1 176 ? -3.924 5.282 44.051 1.00 28.34 250 ALA A CA 1
ATOM 1244 C C . ALA A 1 176 ? -2.835 5.590 43.020 1.00 25.38 250 ALA A C 1
ATOM 1245 O O . ALA A 1 176 ? -1.915 4.815 42.823 1.00 28.73 250 ALA A O 1
ATOM 1247 N N . ARG A 1 177 ? -2.952 6.732 42.366 1.00 24.28 251 ARG A N 1
ATOM 1248 C CA . ARG A 1 177 ? -2.018 7.152 41.330 1.00 29.16 251 ARG A CA 1
ATOM 1249 C C . ARG A 1 177 ? -0.778 7.880 41.903 1.00 26.97 251 ARG A C 1
ATOM 1250 O O . ARG A 1 177 ? 0.247 8.029 41.235 1.00 25.65 251 ARG A O 1
ATOM 1258 N N . THR A 1 178 ? -0.889 8.348 43.140 1.00 19.94 252 THR A N 1
ATOM 1259 C CA . THR A 1 178 ? 0.082 9.296 43.690 1.00 18.17 252 THR A CA 1
ATOM 1260 C C . THR A 1 178 ? 1.093 8.604 44.598 1.00 19.33 252 THR A C 1
ATOM 1261 O O . THR A 1 178 ? 0.694 7.901 45.528 1.00 21.67 252 THR A O 1
ATOM 1265 N N . ALA A 1 179 ? 2.386 8.822 44.368 1.00 16.75 253 ALA A N 1
ATOM 1266 C CA . ALA A 1 179 ? 3.402 8.259 45.265 1.00 19.58 253 ALA A CA 1
ATOM 1267 C C . ALA A 1 179 ? 3.689 9.144 46.495 1.00 17.15 253 ALA A C 1
ATOM 1268 O O . ALA A 1 179 ? 3.920 8.640 47.598 1.00 14.31 253 ALA A O 1
ATOM 1270 N N . ALA A 1 180 ? 3.683 10.451 46.309 1.00 15.06 254 ALA A N 1
ATOM 1271 C CA . ALA A 1 180 ? 4.148 11.333 47.374 1.00 16.03 254 ALA A CA 1
ATOM 1272 C C . ALA A 1 180 ? 3.591 12.730 47.248 1.00 15.15 254 ALA A C 1
ATOM 1273 O O . ALA A 1 180 ? 3.303 13.196 46.132 1.00 14.48 254 ALA A O 1
ATOM 1275 N N . VAL A 1 181 ? 3.425 13.391 48.398 1.00 13.79 255 VAL A N 1
ATOM 1276 C CA . VAL A 1 181 ? 3.129 14.824 48.444 1.00 10.05 255 VAL A CA 1
ATOM 1277 C C . VAL A 1 181 ? 4.160 15.532 49.267 1.00 8.81 255 VAL A C 1
ATOM 1278 O O . VAL A 1 181 ? 4.360 15.183 50.421 1.00 11.40 255 VAL A O 1
ATOM 1282 N N . VAL A 1 182 ? 4.789 16.544 48.682 1.00 10.02 256 VAL A N 1
ATOM 1283 C CA . VAL A 1 182 ? 5.713 17.390 49.402 1.00 9.04 256 VAL A CA 1
ATOM 1284 C C . VAL A 1 182 ? 5.092 18.758 49.573 1.00 13.27 256 VAL A C 1
ATOM 1285 O O . VAL A 1 182 ? 4.683 19.393 48.604 1.00 14.75 256 VAL A O 1
ATOM 1289 N N . SER A 1 183 ? 4.999 19.191 50.816 1.00 9.69 257 SER A N 1
ATOM 1290 C CA . SER A 1 183 ? 4.493 20.501 51.155 1.00 11.32 257 SER A CA 1
ATOM 1291 C C . SER A 1 183 ? 5.656 21.480 51.362 1.00 7.90 257 SER A C 1
ATOM 1292 O O . SER A 1 183 ? 6.534 21.229 52.199 1.00 9.78 257 SER A O 1
ATOM 1295 N N . VAL A 1 184 ? 5.652 22.587 50.628 1.00 7.16 258 VAL A N 1
ATOM 1296 C CA . VAL A 1 184 ? 6.622 23.656 50.794 1.00 9.86 258 VAL A CA 1
ATOM 1297 C C . VAL A 1 184 ? 5.910 24.928 51.272 1.00 11.95 258 VAL A C 1
ATOM 1298 O O . VAL A 1 184 ? 5.169 25.551 50.506 1.00 12.45 258 VAL A O 1
ATOM 1302 N N . ALA A 1 185 ? 6.135 25.308 52.532 1.00 10.52 259 ALA A N 1
ATOM 1303 C CA . ALA A 1 185 ? 5.367 26.369 53.164 1.00 13.13 259 ALA A CA 1
ATOM 1304 C C . ALA A 1 185 ? 3.862 26.154 52.916 1.00 15.56 259 ALA A C 1
ATOM 1305 O O . ALA A 1 185 ? 3.124 27.091 52.613 1.00 14.06 259 ALA A O 1
ATOM 1307 N N . GLY A 1 186 ? 3.414 24.911 53.044 1.00 11.56 260 GLY A N 1
ATOM 1308 C CA . GLY A 1 186 ? 2.018 24.604 52.832 1.00 8.13 260 GLY A CA 1
ATOM 1309 C C . GLY A 1 186 ? 1.167 25.042 53.996 1.00 9.65 260 GLY A C 1
ATOM 1310 O O . GLY A 1 186 ? 1.565 24.921 55.154 1.00 13.63 260 GLY A O 1
ATOM 1311 N N . ALA A 1 187 ? -0.022 25.537 53.695 1.00 10.57 261 ALA A N 1
ATOM 1312 C CA . ALA A 1 187 ? -0.918 26.058 54.727 1.00 13.23 261 ALA A CA 1
ATOM 1313 C C . ALA A 1 187 ? -1.730 24.930 55.336 1.00 10.23 261 ALA A C 1
ATOM 1314 O O . ALA A 1 187 ? -2.960 24.950 55.291 1.00 11.44 261 ALA A O 1
ATOM 1316 N N . ILE A 1 188 ? -1.047 23.949 55.913 1.00 10.06 262 ILE A N 1
ATOM 1317 C CA . ILE A 1 188 ? -1.722 22.722 56.354 1.00 10.26 262 ILE A CA 1
ATOM 1318 C C . ILE A 1 188 ? -2.829 23.002 57.384 1.00 12.77 262 ILE A C 1
ATOM 1319 O O . ILE A 1 188 ? -3.949 22.493 57.267 1.00 13.09 262 ILE A O 1
ATOM 1324 N N . ASP A 1 189 ? -2.523 23.821 58.392 1.00 10.61 263 ASP A N 1
ATOM 1325 C CA . ASP A 1 189 ? -3.522 24.239 59.366 1.00 13.12 263 ASP A CA 1
ATOM 1326 C C . ASP A 1 189 ? -4.137 25.602 59.044 1.00 15.24 263 ASP A C 1
ATOM 1327 O O . ASP A 1 189 ? -4.741 26.235 59.911 1.00 18.85 263 ASP A O 1
ATOM 1332 N N . GLY A 1 190 ? -3.991 26.059 57.811 1.00 13.17 264 GLY A N 1
ATOM 1333 C CA . GLY A 1 190 ? -4.505 27.367 57.447 1.00 13.75 264 GLY A CA 1
ATOM 1334 C C . GLY A 1 190 ? -3.600 28.458 58.011 1.00 18.37 264 GLY A C 1
ATOM 1335 O O . GLY A 1 190 ? -2.399 28.231 58.225 1.00 20.28 264 GLY A O 1
ATOM 1336 N N . SER A 1 191 ? -4.165 29.640 58.238 1.00 15.97 265 SER A N 1
ATOM 1337 C CA . SER A 1 191 ? -3.425 30.761 58.835 1.00 14.47 265 SER A CA 1
ATOM 1338 C C . SER A 1 191 ? -4.401 31.635 59.590 1.00 17.06 265 SER A C 1
ATOM 1339 O O . SER A 1 191 ? -5.517 31.863 59.112 1.00 16.71 265 SER A O 1
ATOM 1342 N N . PRO A 1 192 ? -4.005 32.137 60.780 1.00 17.16 266 PRO A N 1
ATOM 1343 C CA . PRO A 1 192 ? -4.928 33.048 61.451 1.00 19.77 266 PRO A CA 1
ATOM 1344 C C . PRO A 1 192 ? -5.182 34.328 60.649 1.00 18.73 266 PRO A C 1
ATOM 1345 O O . PRO A 1 192 ? -6.185 34.998 60.876 1.00 20.05 266 PRO A O 1
ATOM 1349 N N . LEU A 1 193 ? -4.305 34.648 59.710 1.00 17.79 267 LEU A N 1
ATOM 1350 C CA . LEU A 1 193 ? -4.497 35.844 58.888 1.00 20.78 267 LEU A CA 1
ATOM 1351 C C . LEU A 1 193 ? -5.759 35.730 58.030 1.00 18.33 267 LEU A C 1
ATOM 1352 O O . LEU A 1 193 ? -6.361 36.736 57.692 1.00 21.45 267 LEU A O 1
ATOM 1357 N N . ALA A 1 194 ? -6.173 34.512 57.688 1.00 17.06 268 ALA A N 1
ATOM 1358 C CA . ALA A 1 194 ? -7.393 34.358 56.896 1.00 19.02 268 ALA A CA 1
ATOM 1359 C C . ALA A 1 194 ? -8.617 34.900 57.647 1.00 23.51 268 ALA A C 1
ATOM 1360 O O . ALA A 1 194 ? -9.609 35.303 57.040 1.00 27.60 268 ALA A O 1
ATOM 1362 N N . GLU A 1 195 ? -8.545 34.944 58.966 1.00 26.34 269 GLU A N 1
ATOM 1363 C CA . GLU A 1 195 ? -9.664 35.474 59.738 1.00 31.45 269 GLU A CA 1
ATOM 1364 C C . GLU A 1 195 ? -9.459 36.930 60.123 1.00 33.34 269 GLU A C 1
ATOM 1365 O O . GLU A 1 195 ? -10.394 37.591 60.546 1.00 41.41 269 GLU A O 1
ATOM 1371 N N . THR A 1 196 ? -8.240 37.432 59.986 1.00 31.02 270 THR A N 1
ATOM 1372 C CA . THR A 1 196 ? -7.901 38.769 60.501 1.00 36.39 270 THR A CA 1
ATOM 1373 C C . THR A 1 196 ? -8.637 39.920 59.807 1.00 38.86 270 THR A C 1
ATOM 1374 O O . THR A 1 196 ? -8.978 40.917 60.440 1.00 42.75 270 THR A O 1
ATOM 1378 N N . PHE A 1 197 ? -8.888 39.792 58.510 1.00 40.90 271 PHE A N 1
ATOM 1379 C CA . PHE A 1 197 ? -9.443 40.922 57.765 1.00 45.37 271 PHE A CA 1
ATOM 1380 C C . PHE A 1 197 ? -10.939 40.776 57.457 1.00 44.22 271 PHE A C 1
ATOM 1381 O O . PHE A 1 197 ? -11.468 39.668 57.402 1.00 47.83 271 PHE A O 1
ATOM 1389 N N . SER A 1 198 ? -11.618 41.907 57.290 1.00 42.47 272 SER A N 1
ATOM 1390 C CA . SER A 1 198 ? -13.077 41.926 57.173 1.00 47.61 272 SER A CA 1
ATOM 1391 C C . SER A 1 198 ? -13.584 41.166 55.949 1.00 49.61 272 SER A C 1
ATOM 1392 O O . SER A 1 198 ? -12.917 41.122 54.914 1.00 47.73 272 SER A O 1
ATOM 1395 N N . ASP A 1 199 ? -14.775 40.582 56.083 1.00 65.24 273 ASP A N 1
ATOM 1396 C CA . ASP A 1 199 ? -15.436 39.869 54.991 1.00 64.95 273 ASP A CA 1
ATOM 1397 C C . ASP A 1 199 ? -15.620 40.759 53.768 1.00 60.83 273 ASP A C 1
ATOM 1398 O O . ASP A 1 199 ? -15.458 40.307 52.636 1.00 56.41 273 ASP A O 1
ATOM 1403 N N . GLY A 1 200 ? -15.967 42.022 54.007 1.00 62.52 274 GLY A N 1
ATOM 1404 C CA . GLY A 1 200 ? -16.138 42.988 52.934 1.00 62.93 274 GLY A CA 1
ATOM 1405 C C . GLY A 1 200 ? -14.885 43.102 52.085 1.00 56.18 274 GLY A C 1
ATOM 1406 O O . GLY A 1 200 ? -14.938 43.029 50.854 1.00 52.60 274 GLY A O 1
ATOM 1407 N N . LEU A 1 201 ? -13.751 43.265 52.759 1.00 53.10 275 LEU A N 1
ATOM 1408 C CA . LEU A 1 201 ? -12.456 43.346 52.100 1.00 50.68 275 LEU A CA 1
ATOM 1409 C C . LEU A 1 201 ? -12.133 42.062 51.347 1.00 44.90 275 LEU A C 1
ATOM 1410 O O . LEU A 1 201 ? -11.689 42.103 50.203 1.00 43.32 275 LEU A O 1
ATOM 1415 N N . LEU A 1 202 ? -12.357 40.925 51.996 1.00 37.41 276 LEU A N 1
ATOM 1416 C CA . LEU A 1 202 ? -12.128 39.636 51.353 1.00 38.96 276 LEU A CA 1
ATOM 1417 C C . LEU A 1 202 ? -13.070 39.436 50.151 1.00 35.50 276 LEU A C 1
ATOM 1418 O O . LEU A 1 202 ? -12.655 38.932 49.108 1.00 33.99 276 LEU A O 1
ATOM 1423 N N . ARG A 1 203 ? -14.327 39.855 50.288 1.00 38.30 277 ARG A N 1
ATOM 1424 C CA . ARG A 1 203 ? -15.309 39.691 49.211 1.00 39.65 277 ARG A CA 1
ATOM 1425 C C . ARG A 1 203 ? -14.976 40.533 47.984 1.00 40.61 277 ARG A C 1
ATOM 1426 O O . ARG A 1 203 ? -15.148 40.085 46.845 1.00 37.32 277 ARG A O 1
ATOM 1434 N N . PHE A 1 204 ? -14.525 41.761 48.220 1.00 42.59 278 PHE A N 1
ATOM 1435 C CA . PHE A 1 204 ? -14.112 42.631 47.131 1.00 43.36 278 PHE A CA 1
ATOM 1436 C C . PHE A 1 204 ? -12.882 42.060 46.406 1.00 36.96 278 PHE A C 1
ATOM 1437 O O . PHE A 1 204 ? -12.797 42.090 45.180 1.00 35.72 278 PHE A O 1
ATOM 1445 N N . ALA A 1 205 ? -11.930 41.536 47.171 1.00 32.80 279 ALA A N 1
ATOM 1446 C CA . ALA A 1 205 ? -10.727 40.955 46.597 1.00 32.23 279 ALA A CA 1
ATOM 1447 C C . ALA A 1 205 ? -11.077 39.729 45.754 1.00 31.46 279 ALA A C 1
ATOM 1448 O O . ALA A 1 205 ? -10.467 39.470 44.716 1.00 26.83 279 ALA A O 1
ATOM 1450 N N . GLU A 1 206 ? -12.058 38.969 46.223 1.00 29.45 280 GLU A N 1
ATOM 1451 C CA . GLU A 1 206 ? -12.481 37.764 45.520 1.00 26.78 280 GLU A CA 1
ATOM 1452 C C . GLU A 1 206 ? -13.094 38.082 44.162 1.00 26.68 280 GLU A C 1
ATOM 1453 O O . GLU A 1 206 ? -12.872 37.360 43.203 1.00 28.95 280 GLU A O 1
ATOM 1459 N N . SER A 1 207 ? -13.836 39.182 44.081 1.00 29.01 281 SER A N 1
ATOM 1460 C CA . SER A 1 207 ? -14.708 39.422 42.942 1.00 30.66 281 SER A CA 1
ATOM 1461 C C . SER A 1 207 ? -14.225 40.491 41.959 1.00 32.90 281 SER A C 1
ATOM 1462 O O . SER A 1 207 ? -14.839 40.688 40.903 1.00 33.39 281 SER A O 1
ATOM 1473 N N . PRO A 1 209 ? -12.412 42.345 38.984 1.00 32.18 283 PRO A N 1
ATOM 1474 C CA . PRO A 1 209 ? -11.951 41.888 37.668 1.00 30.37 283 PRO A CA 1
ATOM 1475 C C . PRO A 1 209 ? -10.435 41.997 37.517 1.00 32.29 283 PRO A C 1
ATOM 1476 O O . PRO A 1 209 ? -9.857 43.060 37.720 1.00 32.72 283 PRO A O 1
ATOM 1480 N N . LEU A 1 210 ? -9.806 40.879 37.175 1.00 30.29 284 LEU A N 1
ATOM 1481 C CA . LEU A 1 210 ? -8.369 40.821 36.933 1.00 25.25 284 LEU A CA 1
ATOM 1482 C C . LEU A 1 210 ? -8.146 40.031 35.650 1.00 27.53 284 LEU A C 1
ATOM 1483 O O . LEU A 1 210 ? -8.810 39.007 35.418 1.00 25.01 284 LEU A O 1
ATOM 1488 N N . SER A 1 211 ? -7.222 40.494 34.820 1.00 25.49 285 SER A N 1
ATOM 1489 C CA . SER A 1 211 ? -7.035 39.881 33.508 1.00 26.75 285 SER A CA 1
ATOM 1490 C C . SER A 1 211 ? -6.250 38.562 33.578 1.00 22.88 285 SER A C 1
ATOM 1491 O O . SER A 1 211 ? -6.126 37.863 32.573 1.00 22.38 285 SER A O 1
ATOM 1494 N N . SER A 1 212 ? -5.738 38.215 34.757 1.00 21.20 286 SER A N 1
ATOM 1495 C CA . SER A 1 212 ? -4.937 36.999 34.893 1.00 20.46 286 SER A CA 1
ATOM 1496 C C . SER A 1 212 ? -5.555 35.917 35.781 1.00 21.54 286 SER A C 1
ATOM 1497 O O . SER A 1 212 ? -5.024 34.820 35.859 1.00 21.23 286 SER A O 1
ATOM 1500 N N . CYS A 1 213 ? -6.659 36.209 36.453 1.00 19.04 287 CYS A N 1
ATOM 1501 C CA . CYS A 1 213 ? -7.308 35.167 37.260 1.00 18.21 287 CYS 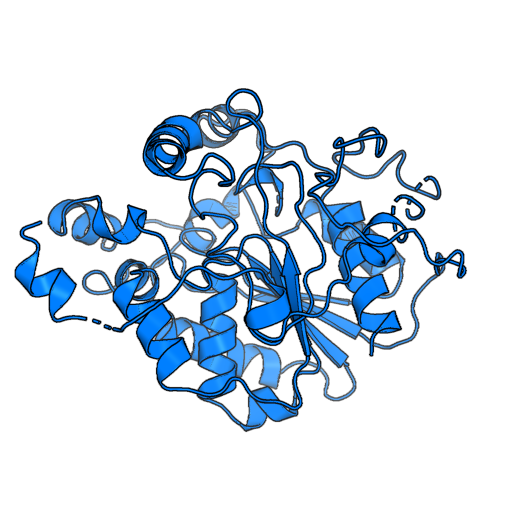A CA 1
ATOM 1502 C C . CYS A 1 213 ? -8.801 35.449 37.379 1.00 18.88 287 CYS A C 1
ATOM 1503 O O . CYS A 1 213 ? -9.221 36.593 37.557 1.00 19.71 287 CYS A O 1
ATOM 1506 N N . PRO A 1 214 ? -9.623 34.406 37.228 1.00 19.03 288 PRO A N 1
ATOM 1507 C CA . PRO A 1 214 ? -11.076 34.583 37.310 1.00 20.25 288 PRO A CA 1
ATOM 1508 C C . PRO A 1 214 ? -11.465 34.864 38.765 1.00 20.11 288 PRO A C 1
ATOM 1509 O O . PRO A 1 214 ? -10.724 34.477 39.652 1.00 18.86 288 PRO A O 1
ATOM 1513 N N . PRO A 1 215 ? -12.603 35.526 38.998 1.00 21.72 289 PRO A N 1
ATOM 1514 C CA . PRO A 1 215 ? -13.082 35.771 40.363 1.00 22.20 289 PRO A CA 1
ATOM 1515 C C . PRO A 1 215 ? -13.566 34.506 41.071 1.00 21.92 289 PRO A C 1
ATOM 1516 O O . PRO A 1 215 ? -13.995 33.547 40.415 1.00 22.24 289 PRO A O 1
ATOM 1520 N N . GLY A 1 216 ? -13.541 34.536 42.397 1.00 21.74 290 GLY A N 1
ATOM 1521 C CA . GLY A 1 216 ? -14.174 33.510 43.200 1.00 22.00 290 GLY A CA 1
ATOM 1522 C C . GLY A 1 216 ? -15.582 33.914 43.599 1.00 31.09 290 GLY A C 1
ATOM 1523 O O . GLY A 1 216 ? -16.028 35.036 43.322 1.00 30.56 290 GLY A O 1
ATOM 1524 N N . GLU A 1 217 ? -16.281 32.987 44.244 1.00 33.93 291 GLU A N 1
ATOM 1525 C CA . GLU A 1 217 ? -17.577 33.254 44.854 1.00 37.90 291 GLU A CA 1
ATOM 1526 C C . GLU A 1 217 ? -17.411 33.479 46.355 1.00 35.41 291 GLU A C 1
ATOM 1527 O O . GLU A 1 217 ? -16.622 32.788 47.012 1.00 31.46 291 GLU A O 1
ATOM 1533 N N . GLY A 1 218 ? -18.161 34.438 46.889 1.00 36.66 292 GLY A N 1
ATOM 1534 C CA . GLY A 1 218 ? -18.112 34.745 48.306 1.00 40.38 292 GLY A CA 1
ATOM 1535 C C . GLY A 1 218 ? -16.690 34.955 48.783 1.00 36.99 292 GLY A C 1
ATOM 1536 O O . GLY A 1 218 ? -15.990 35.837 48.292 1.00 35.07 292 GLY A O 1
ATOM 1537 N N . THR A 1 219 ? -16.263 34.129 49.736 1.00 34.47 293 THR A N 1
ATOM 1538 C CA . THR A 1 219 ? -14.877 34.125 50.176 1.00 30.71 293 THR A CA 1
ATOM 1539 C C . THR A 1 219 ? -14.308 32.706 50.116 1.00 25.94 293 THR A C 1
ATOM 1540 O O . THR A 1 219 ? -13.568 32.301 51.009 1.00 25.78 293 THR A O 1
ATOM 1544 N N . GLU A 1 220 ? -14.644 31.968 49.058 1.00 23.43 294 GLU A N 1
ATOM 1545 C CA . GLU A 1 220 ? -14.296 30.542 48.947 1.00 25.46 294 GLU A CA 1
ATOM 1546 C C . GLU A 1 220 ? -12.802 30.231 49.154 1.00 18.37 294 GLU A C 1
ATOM 1547 O O . GLU A 1 220 ? -12.440 29.272 49.847 1.00 18.09 294 GLU A O 1
ATOM 1553 N N . ALA A 1 221 ? -11.936 31.040 48.568 1.00 17.56 295 ALA A N 1
ATOM 1554 C CA . ALA A 1 221 ? -10.494 30.823 48.675 1.00 18.89 295 ALA A CA 1
ATOM 1555 C C . ALA A 1 221 ? -9.993 30.979 50.127 1.00 21.59 295 ALA A C 1
ATOM 1556 O O . ALA A 1 221 ? -9.240 30.134 50.643 1.00 15.28 295 ALA A O 1
ATOM 1558 N N . LEU A 1 222 ? -10.429 32.053 50.783 1.00 17.69 296 LEU A N 1
ATOM 1559 C CA . LEU A 1 222 ? -10.042 32.297 52.177 1.00 21.25 296 LEU A CA 1
ATOM 1560 C C . LEU A 1 222 ? -10.709 31.330 53.143 1.00 18.05 296 LEU A C 1
ATOM 1561 O O . LEU A 1 222 ? -10.106 30.951 54.142 1.00 18.23 296 LEU A O 1
ATOM 1566 N N . ASP A 1 223 ? -11.945 30.920 52.862 1.00 19.00 297 ASP A N 1
ATOM 1567 C CA . ASP A 1 223 ? -12.604 29.903 53.693 1.00 21.91 297 ASP A CA 1
ATOM 1568 C C . ASP A 1 223 ? -11.748 28.643 53.805 1.00 20.74 297 ASP A C 1
ATOM 1569 O O . ASP A 1 223 ? -11.719 27.966 54.837 1.00 17.49 297 ASP A O 1
ATOM 1574 N N . SER A 1 224 ? -11.051 28.334 52.723 1.00 17.15 298 SER A N 1
ATOM 1575 C CA . SER A 1 224 ? -10.235 27.138 52.669 1.00 18.64 298 SER A CA 1
ATOM 1576 C C . SER A 1 224 ? -8.990 27.270 53.535 1.00 15.41 298 SER A C 1
ATOM 1577 O O . SER A 1 224 ? -8.345 26.270 53.844 1.00 16.48 298 SER A O 1
ATOM 1580 N N . LEU A 1 225 ? -8.646 28.503 53.889 1.00 14.28 299 LEU A N 1
ATOM 1581 C CA . LEU A 1 225 ? -7.444 28.777 54.669 1.00 14.07 299 LEU A CA 1
ATOM 1582 C C . LEU A 1 225 ? -7.718 29.094 56.140 1.00 15.28 299 LEU A C 1
ATOM 1583 O O . LEU A 1 225 ? -6.790 29.378 56.896 1.00 15.59 299 LEU A O 1
ATOM 1588 N N . LYS A 1 226 ? -8.980 29.063 56.556 1.00 16.40 300 LYS A N 1
ATOM 1589 C CA . LYS A 1 226 ? -9.296 29.335 57.959 1.00 17.97 300 LYS A CA 1
ATOM 1590 C C . LYS A 1 226 ? -8.866 28.166 58.826 1.00 17.17 300 LYS A C 1
ATOM 1591 O O . LYS A 1 226 ? -9.080 27.011 58.486 1.00 16.19 300 LYS A O 1
ATOM 1597 N N . ARG A 1 227 ? -8.234 28.488 59.942 1.00 17.95 301 ARG A N 1
ATOM 1598 C CA . ARG A 1 227 ? -7.709 27.489 60.845 1.00 17.42 301 ARG A CA 1
ATOM 1599 C C . ARG A 1 227 ? -8.799 26.481 61.272 1.00 17.69 301 ARG A C 1
ATOM 1600 O O . ARG A 1 227 ? -8.579 25.275 61.226 1.00 18.14 301 ARG A O 1
ATOM 1608 N N . ALA A 1 228 ? -9.968 26.982 61.666 1.00 19.62 302 ALA A N 1
ATOM 1609 C CA . ALA A 1 228 ? -11.078 26.121 62.063 1.00 20.53 302 ALA A CA 1
ATOM 1610 C C . ALA A 1 228 ? -11.426 25.118 60.948 1.00 22.98 302 ALA A C 1
ATOM 1611 O O . ALA A 1 228 ? -11.573 23.925 61.177 1.00 19.02 302 ALA A O 1
ATOM 1613 N N . TYR A 1 229 ? -11.514 25.607 59.725 1.00 19.47 303 TYR A N 1
ATOM 1614 C CA . TYR A 1 229 ? -11.829 24.742 58.605 1.00 18.03 303 TYR A CA 1
ATOM 1615 C C . TYR A 1 229 ? -10.755 23.677 58.351 1.00 17.50 303 TYR A C 1
ATOM 1616 O O . TYR A 1 229 ? -11.051 22.494 58.188 1.00 16.33 303 TYR A O 1
ATOM 1625 N N . ARG A 1 230 ? -9.506 24.114 58.306 1.00 17.53 304 ARG A N 1
ATOM 1626 C CA . ARG A 1 230 ? -8.382 23.233 58.026 1.00 18.11 304 ARG A CA 1
ATOM 1627 C C . ARG A 1 230 ? -8.149 22.182 59.137 1.00 13.87 304 ARG A C 1
ATOM 1628 O O . ARG A 1 230 ? -7.829 21.044 58.832 1.00 13.59 304 ARG A O 1
ATOM 1636 N N . LEU A 1 231 ? -8.306 22.570 60.399 1.00 16.66 305 LEU A N 1
ATOM 1637 C CA . LEU A 1 231 ? -8.174 21.624 61.520 1.00 20.88 305 LEU A CA 1
ATOM 1638 C C . LEU A 1 231 ? -9.305 20.595 61.511 1.00 20.03 305 LEU A C 1
ATOM 1639 O O . LEU A 1 231 ? -9.086 19.420 61.783 1.00 20.48 305 LEU A O 1
ATOM 1644 N N . ARG A 1 232 ? -10.506 21.050 61.185 1.00 16.97 306 ARG A N 1
ATOM 1645 C CA . ARG A 1 232 ? -11.659 20.171 61.070 1.00 22.84 306 ARG A CA 1
ATOM 1646 C C . ARG A 1 232 ? -11.472 19.132 59.944 1.00 20.38 306 ARG A C 1
ATOM 1647 O O . ARG A 1 232 ? -11.841 17.962 60.095 1.00 20.96 306 ARG A O 1
ATOM 1655 N N . PHE A 1 233 ? -10.902 19.562 58.822 1.00 16.78 307 PHE A N 1
ATOM 1656 C CA . PHE A 1 233 ? -10.587 18.647 57.729 1.00 16.66 307 PHE A CA 1
ATOM 1657 C C . PHE A 1 233 ? -9.689 17.525 58.213 1.00 19.96 307 PHE A C 1
ATOM 1658 O O . PHE A 1 233 ? -9.933 16.363 57.907 1.00 18.31 307 PHE A O 1
ATOM 1666 N N . LEU A 1 234 ? -8.648 17.885 58.964 1.00 18.24 308 LEU A N 1
ATOM 1667 C CA . LEU A 1 234 ? -7.663 16.897 59.414 1.00 16.56 308 LEU A CA 1
ATOM 1668 C C . LEU A 1 234 ? -8.235 16.035 60.530 1.00 18.04 308 LEU A C 1
ATOM 1669 O O . LEU A 1 234 ? -7.831 14.898 60.688 1.00 21.71 308 LEU A O 1
ATOM 1674 N N . ALA A 1 235 ? -9.151 16.582 61.322 1.00 19.54 309 ALA A N 1
ATOM 1675 C CA . ALA A 1 235 ? -9.825 15.790 62.356 1.00 22.42 309 ALA A CA 1
ATOM 1676 C C . ALA A 1 235 ? -10.776 14.765 61.752 1.00 25.60 309 ALA A C 1
ATOM 1677 O O . ALA A 1 235 ? -11.017 13.716 62.350 1.00 24.33 309 ALA A O 1
ATOM 1679 N N . GLU A 1 236 ? -11.328 15.080 60.582 1.00 20.32 310 GLU A N 1
ATOM 1680 C CA . GLU A 1 236 ? -12.446 14.307 60.022 1.00 27.03 310 GLU A CA 1
ATOM 1681 C C . GLU A 1 236 ? -12.061 13.346 58.896 1.00 27.83 310 GLU A C 1
ATOM 1682 O O . GLU A 1 236 ? -12.815 12.435 58.588 1.00 27.01 310 GLU A O 1
ATOM 1688 N N . HIS A 1 237 ? -10.906 13.556 58.273 1.00 22.62 311 HIS A N 1
ATOM 1689 C CA . HIS A 1 237 ? -10.485 12.710 57.160 1.00 21.96 311 HIS A CA 1
ATOM 1690 C C . HIS A 1 237 ? -9.070 12.206 57.332 1.00 22.05 311 HIS A C 1
ATOM 1691 O O . HIS A 1 237 ? -8.133 12.988 57.382 1.00 22.22 311 HIS A O 1
ATOM 1698 N N . ARG A 1 238 ? -8.913 10.893 57.389 1.00 21.97 312 ARG A N 1
ATOM 1699 C CA . ARG A 1 238 ? -7.600 10.293 57.292 1.00 23.16 312 ARG A CA 1
ATOM 1700 C C . ARG A 1 238 ? -6.958 10.629 55.947 1.00 24.97 312 ARG A C 1
ATOM 1701 O O . ARG A 1 238 ? -7.611 10.552 54.909 1.00 29.76 312 ARG A O 1
ATOM 1704 N N . LEU A 1 239 ? -5.685 11.003 55.949 1.00 23.07 313 LEU A N 1
ATOM 1705 C CA . LEU A 1 239 ? -4.984 11.158 54.681 1.00 21.25 313 LEU A CA 1
ATOM 1706 C C . LEU A 1 239 ? -4.684 9.759 54.159 1.00 23.99 313 LEU A C 1
ATOM 1707 O O . LEU A 1 239 ? -4.402 8.867 54.952 1.00 26.26 313 LEU A O 1
ATOM 1712 N N . PRO A 1 240 ? -4.788 9.545 52.834 1.00 23.62 314 PRO A N 1
ATOM 1713 C CA . PRO A 1 240 ? -4.534 8.192 52.302 1.00 29.14 314 PRO A CA 1
ATOM 1714 C C . PRO A 1 240 ? -3.163 7.663 52.715 1.00 27.88 314 PRO A C 1
ATOM 1715 O O . PRO A 1 240 ? -2.169 8.334 52.474 1.00 21.43 314 PRO A O 1
ATOM 1719 N N . ALA A 1 241 ? -3.132 6.477 53.314 1.00 27.81 315 ALA A N 1
ATOM 1720 C CA . ALA A 1 241 ? -1.919 5.921 53.910 1.00 32.23 315 ALA A CA 1
ATOM 1721 C C . ALA A 1 241 ? -0.861 5.450 52.914 1.00 29.92 315 ALA A C 1
ATOM 1722 O O . ALA A 1 241 ? 0.314 5.395 53.257 1.00 30.03 315 ALA A O 1
ATOM 1724 N N . ARG A 1 242 ? -1.263 5.071 51.709 1.00 22.02 316 ARG A N 1
ATOM 1725 C CA . ARG A 1 242 ? -0.296 4.559 50.752 1.00 31.56 316 ARG A CA 1
ATOM 1726 C C . ARG A 1 242 ? 0.543 5.690 50.110 1.00 28.77 316 ARG A C 1
ATOM 1727 O O . ARG A 1 242 ? 1.584 5.431 49.502 1.00 26.02 316 ARG A O 1
ATOM 1735 N N . VAL A 1 243 ? 0.079 6.931 50.245 1.00 19.39 317 VAL A N 1
ATOM 1736 C CA . VAL A 1 243 ? 0.835 8.114 49.795 1.00 17.82 317 VAL A CA 1
ATOM 1737 C C . VAL A 1 243 ? 1.836 8.560 50.888 1.00 18.95 317 VAL A C 1
ATOM 1738 O O . VAL A 1 243 ? 1.508 8.524 52.067 1.00 21.05 317 VAL A O 1
ATOM 1742 N N . ARG A 1 244 ? 3.058 8.935 50.521 1.00 16.13 318 ARG A N 1
ATOM 1743 C CA . ARG A 1 244 ? 4.005 9.449 51.509 1.00 15.96 318 ARG A CA 1
ATOM 1744 C C . ARG A 1 244 ? 3.957 10.978 51.555 1.00 18.87 318 ARG A C 1
ATOM 1745 O O . ARG A 1 244 ? 3.889 11.624 50.515 1.00 13.25 318 ARG A O 1
ATOM 1753 N N . TYR A 1 245 ? 4.012 11.550 52.756 1.00 12.97 319 TYR A N 1
ATOM 1754 C CA . TYR A 1 245 ? 3.933 12.999 52.908 1.00 15.03 319 TYR A CA 1
ATOM 1755 C C . TYR A 1 245 ? 5.236 13.556 53.466 1.00 15.19 319 TYR A C 1
ATOM 1756 O O . TYR A 1 245 ? 5.877 12.937 54.330 1.00 14.58 319 TYR A O 1
ATOM 1765 N N . TYR A 1 246 ? 5.619 14.722 52.960 1.00 11.15 320 TYR A N 1
ATOM 1766 C CA . TYR A 1 246 ? 6.851 15.376 53.361 1.00 13.49 320 TYR A CA 1
ATOM 1767 C C . TYR A 1 246 ? 6.595 16.859 53.496 1.00 13.16 320 TYR A C 1
ATOM 1768 O O . TYR A 1 246 ? 5.833 17.426 52.708 1.00 13.23 320 TYR A O 1
ATOM 1777 N N . SER A 1 247 ? 7.242 17.507 54.464 1.00 9.50 321 SER A N 1
ATOM 1778 C CA . SER A 1 247 ? 6.975 18.930 54.668 1.00 8.82 321 SER A CA 1
ATOM 1779 C C . SER A 1 247 ? 8.258 19.719 54.918 1.00 12.88 321 SER A C 1
ATOM 1780 O O . SER A 1 247 ? 9.163 19.257 55.646 1.00 10.05 321 SER A O 1
ATOM 1783 N N . LEU A 1 248 ? 8.289 20.909 54.323 1.00 7.99 322 LEU A N 1
ATOM 1784 C CA . LEU A 1 248 ? 9.270 21.955 54.582 1.00 9.82 322 LEU A CA 1
ATOM 1785 C C . LEU A 1 248 ? 8.510 23.157 55.109 1.00 12.10 322 LEU A C 1
ATOM 1786 O O . LEU A 1 248 ? 7.515 23.558 54.512 1.00 10.88 322 LEU A O 1
ATOM 1791 N N . ALA A 1 249 ? 8.949 23.700 56.243 1.00 12.24 323 ALA A N 1
ATOM 1792 C CA . ALA A 1 249 ? 8.318 24.887 56.796 1.00 11.62 323 ALA A CA 1
ATOM 1793 C C . ALA A 1 249 ? 9.300 26.067 56.828 1.00 11.79 323 ALA A C 1
ATOM 1794 O O . ALA A 1 249 ? 10.270 26.053 57.577 1.00 12.17 323 ALA A O 1
ATOM 1796 N N . ALA A 1 250 ? 9.042 27.093 56.014 1.00 13.44 324 ALA A N 1
ATOM 1797 C CA . ALA A 1 250 ? 9.977 28.209 55.898 1.00 11.87 324 ALA A CA 1
ATOM 1798 C C . ALA A 1 250 ? 9.783 29.272 56.978 1.00 13.71 324 ALA A C 1
ATOM 1799 O O . ALA A 1 250 ? 8.669 29.473 57.492 1.00 12.60 324 ALA A O 1
ATOM 1801 N N . PHE A 1 251 ? 10.891 29.928 57.335 1.00 10.50 325 PHE A N 1
ATOM 1802 C CA . PHE A 1 251 ? 10.845 31.212 58.001 1.00 8.95 325 PHE A CA 1
ATOM 1803 C C . PHE A 1 251 ? 12.188 31.891 57.838 1.00 13.28 325 PHE A C 1
ATOM 1804 O O . PHE A 1 251 ? 13.205 31.230 57.648 1.00 14.39 325 PHE A O 1
ATOM 1812 N N . ALA A 1 252 ? 12.175 33.215 57.896 1.00 13.72 326 ALA A N 1
ATOM 1813 C CA . ALA A 1 252 ? 13.383 34.011 57.880 1.00 15.86 326 ALA A CA 1
ATOM 1814 C C . ALA A 1 252 ? 13.281 35.031 59.001 1.00 17.46 326 ALA A C 1
ATOM 1815 O O . ALA A 1 252 ? 12.205 35.233 59.554 1.00 13.61 326 ALA A O 1
ATOM 1817 N N . SER A 1 253 ? 14.390 35.684 59.328 1.00 19.63 327 SER A N 1
ATOM 1818 C CA . SER A 1 253 ? 14.358 36.762 60.301 1.00 22.35 327 SER A CA 1
ATOM 1819 C C . SER A 1 253 ? 13.526 37.875 59.713 1.00 14.81 327 SER A C 1
ATOM 1820 O O . SER A 1 253 ? 13.275 37.885 58.505 1.00 14.13 327 SER A O 1
ATOM 1823 N N . ARG A 1 254 ? 13.111 38.822 60.550 1.00 17.55 328 ARG A N 1
ATOM 1824 C CA . ARG A 1 254 ? 12.325 39.942 60.056 1.00 18.84 328 ARG A CA 1
ATOM 1825 C C . ARG A 1 254 ? 13.047 40.712 58.948 1.00 19.57 328 ARG A C 1
ATOM 1826 O O . ARG A 1 254 ? 12.454 41.050 57.929 1.00 19.18 328 ARG A O 1
ATOM 1834 N N . GLU A 1 255 ? 14.340 40.955 59.124 1.00 20.98 329 GLU A N 1
ATOM 1835 C CA . GLU A 1 255 ? 15.076 41.739 58.144 1.00 25.71 329 GLU A CA 1
ATOM 1836 C C . GLU A 1 255 ? 15.324 40.988 56.826 1.00 20.74 329 GLU A C 1
ATOM 1837 O O . GLU A 1 255 ? 15.565 41.621 55.805 1.00 20.65 329 GLU A O 1
ATOM 1843 N N . GLU A 1 256 ? 15.263 39.656 56.841 1.00 17.12 330 GLU A N 1
ATOM 1844 C CA . GLU A 1 256 ? 15.376 38.889 55.593 1.00 17.19 330 GLU A CA 1
ATOM 1845 C C . GLU A 1 256 ? 14.014 38.466 55.052 1.00 15.05 330 GLU A C 1
ATOM 1846 O O . GLU A 1 256 ? 13.909 37.587 54.188 1.00 17.53 330 GLU A O 1
ATOM 1852 N N . THR A 1 257 ? 12.970 39.108 55.555 1.00 14.91 331 THR A N 1
ATOM 1853 C CA . THR A 1 257 ? 11.604 38.873 55.116 1.00 14.69 331 THR A CA 1
ATOM 1854 C C . THR A 1 257 ? 11.210 40.050 54.195 1.00 19.78 331 THR A C 1
ATOM 1855 O O . THR A 1 257 ? 11.483 41.197 54.524 1.00 14.69 331 THR A O 1
ATOM 1859 N N . SER A 1 258 ? 10.626 39.747 53.035 1.00 15.07 332 SER A N 1
ATOM 1860 C CA . SER A 1 258 ? 10.217 40.764 52.059 1.00 17.43 332 SER A CA 1
ATOM 1861 C C . SER A 1 258 ? 9.353 41.874 52.649 1.00 14.21 332 SER A C 1
ATOM 1862 O O . SER A 1 258 ? 8.480 41.607 53.461 1.00 14.24 332 SER A O 1
ATOM 1865 N N . ALA A 1 259 ? 9.590 43.108 52.203 1.00 15.51 333 ALA A N 1
ATOM 1866 C CA . ALA A 1 259 ? 8.877 44.268 52.729 1.00 20.41 333 ALA A CA 1
ATOM 1867 C C . ALA A 1 259 ? 7.368 44.034 52.729 1.00 19.16 333 ALA A C 1
ATOM 1868 O O . ALA A 1 259 ? 6.707 44.273 53.722 1.00 16.62 333 ALA A O 1
ATOM 1870 N N . ILE A 1 260 ? 6.847 43.503 51.628 1.00 18.42 334 ILE A N 1
ATOM 1871 C CA . ILE A 1 260 ? 5.412 43.347 51.460 1.00 19.65 334 ILE A CA 1
ATOM 1872 C C . ILE A 1 260 ? 4.851 42.391 52.522 1.00 18.56 334 ILE A C 1
ATOM 1873 O O . ILE A 1 260 ? 3.690 42.506 52.916 1.00 19.06 334 ILE A O 1
ATOM 1878 N N . LEU A 1 261 ? 5.689 41.479 53.005 1.00 15.84 335 LEU A N 1
ATOM 1879 C CA . LEU A 1 261 ? 5.251 40.454 53.955 1.00 16.41 335 LEU A CA 1
ATOM 1880 C C . LEU A 1 261 ? 5.453 40.885 55.414 1.00 18.64 335 LEU A C 1
ATOM 1881 O O . LEU A 1 261 ? 4.864 40.316 56.328 1.00 18.41 335 LEU A O 1
ATOM 1886 N N . ARG A 1 262 ? 6.279 41.898 55.639 1.00 18.96 336 ARG A N 1
ATOM 1887 C CA . ARG A 1 262 ? 6.594 42.274 57.014 1.00 19.24 336 ARG A CA 1
ATOM 1888 C C . ARG A 1 262 ? 5.396 42.663 57.881 1.00 16.91 336 ARG A C 1
ATOM 1889 O O . ARG A 1 262 ? 5.357 42.275 59.037 1.00 19.51 336 ARG A O 1
ATOM 1897 N N . PRO A 1 263 ? 4.428 43.430 57.346 1.00 18.13 337 PRO A N 1
ATOM 1898 C CA . PRO A 1 263 ? 3.289 43.702 58.228 1.00 17.86 337 PRO A CA 1
ATOM 1899 C C . PRO A 1 263 ? 2.554 42.439 58.698 1.00 19.19 337 PRO A C 1
ATOM 1900 O O . PRO A 1 263 ? 2.020 42.416 59.817 1.00 19.04 337 PRO A O 1
ATOM 1904 N N . PHE A 1 264 ? 2.533 41.404 57.865 1.00 13.87 338 PHE A N 1
ATOM 1905 C CA . PHE A 1 264 ? 1.842 40.167 58.223 1.00 14.48 338 PHE A CA 1
ATOM 1906 C C . PHE A 1 264 ? 2.744 39.337 59.110 1.00 14.86 338 PHE A C 1
ATOM 1907 O O . PHE A 1 264 ? 2.279 38.742 60.075 1.00 15.97 338 PHE A O 1
ATOM 1915 N N . TYR A 1 265 ? 4.041 39.322 58.793 1.00 12.47 339 TYR A N 1
ATOM 1916 C CA . TYR A 1 265 ? 5.029 38.732 59.688 1.00 14.48 339 TYR A CA 1
ATOM 1917 C C . TYR A 1 265 ? 4.882 39.267 61.116 1.00 16.32 339 TYR A C 1
ATOM 1918 O O . TYR A 1 265 ? 4.999 38.520 62.085 1.00 15.95 339 TYR A O 1
ATOM 1927 N N . ASP A 1 266 ? 4.646 40.572 61.230 1.00 17.58 340 ASP A N 1
ATOM 1928 C CA . ASP A 1 266 ? 4.600 41.226 62.519 1.00 20.49 340 ASP A CA 1
ATOM 1929 C C . ASP A 1 266 ? 3.378 40.780 63.330 1.00 22.24 340 ASP A C 1
ATOM 1930 O O . ASP A 1 266 ? 3.448 40.654 64.542 1.00 20.59 340 ASP A O 1
ATOM 1935 N N . ILE A 1 267 ? 2.271 40.514 62.653 1.00 20.29 341 ILE A N 1
ATOM 1936 C CA . ILE A 1 267 ? 1.109 39.980 63.330 1.00 19.68 341 ILE A CA 1
ATOM 1937 C C . ILE A 1 267 ? 1.394 38.585 63.887 1.00 15.47 341 ILE A C 1
ATOM 1938 O O . ILE A 1 267 ? 1.144 38.317 65.075 1.00 19.90 341 ILE A O 1
ATOM 1943 N N . LEU A 1 268 ? 1.909 37.708 63.042 1.00 13.05 342 LEU A N 1
ATOM 1944 C CA . LEU A 1 268 ? 2.173 36.323 63.434 1.00 12.29 342 LEU A CA 1
ATOM 1945 C C . LEU A 1 268 ? 3.259 36.229 64.509 1.00 16.69 342 LEU A C 1
ATOM 1946 O O . LEU A 1 268 ? 3.156 35.416 65.448 1.00 17.64 342 LEU A O 1
ATOM 1951 N N . ALA A 1 269 ? 4.265 37.095 64.406 1.00 14.98 343 ALA A N 1
ATOM 1952 C CA . ALA A 1 269 ? 5.379 37.093 65.353 1.00 14.97 343 ALA A CA 1
ATOM 1953 C C . ALA A 1 269 ? 4.963 37.465 66.769 1.00 20.46 343 ALA A C 1
ATOM 1954 O O . ALA A 1 269 ? 5.722 37.225 67.690 1.00 22.36 343 ALA A O 1
ATOM 1956 N N . LYS A 1 270 ? 3.773 38.046 66.952 1.00 19.17 344 LYS A N 1
ATOM 1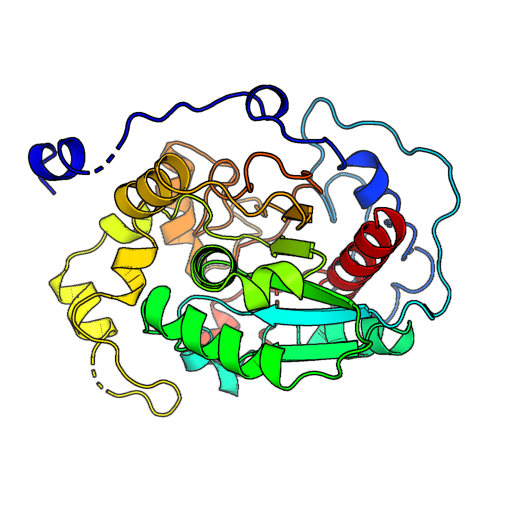957 C CA . LYS A 1 270 ? 3.295 38.342 68.299 1.00 23.50 344 LYS A CA 1
ATOM 1958 C C . LYS A 1 270 ? 3.211 37.087 69.167 1.00 23.74 344 LYS A C 1
ATOM 1959 O O . LYS A 1 270 ? 3.372 37.183 70.379 1.00 27.16 344 LYS A O 1
ATOM 1965 N N . THR A 1 271 ? 2.946 35.926 68.562 1.00 19.49 345 THR A N 1
ATOM 1966 C CA . THR A 1 271 ? 2.967 34.660 69.309 1.00 21.44 345 THR A CA 1
ATOM 1967 C C . THR A 1 271 ? 3.961 33.618 68.744 1.00 22.14 345 THR A C 1
ATOM 1968 O O . THR A 1 271 ? 4.353 32.697 69.455 1.00 23.33 345 THR A O 1
ATOM 1972 N N . ASP A 1 272 ? 4.362 33.747 67.481 1.00 20.03 346 ASP A N 1
ATOM 1973 C CA . ASP A 1 272 ? 5.335 32.803 66.913 1.00 23.22 346 ASP A CA 1
ATOM 1974 C C . ASP A 1 272 ? 6.253 33.431 65.843 1.00 17.71 346 ASP A C 1
ATOM 1975 O O . ASP A 1 272 ? 5.871 33.624 64.691 1.00 14.90 346 ASP A O 1
ATOM 1980 N N . ALA A 1 273 ? 7.481 33.720 66.258 1.00 17.52 347 ALA A N 1
ATOM 1981 C CA . ALA A 1 273 ? 8.502 34.271 65.387 1.00 13.32 347 ALA A CA 1
ATOM 1982 C C . ALA A 1 273 ? 8.933 33.313 64.289 1.00 16.86 347 ALA A C 1
ATOM 1983 O O . ALA A 1 273 ? 9.569 33.731 63.329 1.00 19.38 347 ALA A O 1
ATOM 1985 N N . LEU A 1 274 ? 8.597 32.028 64.416 1.00 13.90 348 LEU A N 1
ATOM 1986 C CA . LEU A 1 274 ? 8.972 31.070 63.386 1.00 13.51 348 LEU A CA 1
ATOM 1987 C C . LEU A 1 274 ? 7.827 31.005 62.401 1.00 14.38 348 LEU A C 1
ATOM 1988 O O . LEU A 1 274 ? 7.010 30.087 62.442 1.00 14.18 348 LEU A O 1
ATOM 1993 N N . ASN A 1 275 ? 7.763 32.017 61.541 1.00 12.78 349 ASN A N 1
ATOM 1994 C CA . ASN A 1 275 ? 6.722 32.128 60.537 1.00 12.81 349 ASN A CA 1
ATOM 1995 C C . ASN A 1 275 ? 7.323 32.759 59.284 1.00 12.39 349 ASN A C 1
ATOM 1996 O O . ASN A 1 275 ? 8.284 33.518 59.376 1.00 11.66 349 ASN A O 1
ATOM 2001 N N . ASP A 1 276 ? 6.751 32.464 58.124 1.00 11.40 350 ASP A N 1
ATOM 2002 C CA . ASP A 1 276 ? 7.344 32.925 56.868 1.00 10.17 350 ASP A CA 1
ATOM 2003 C C . ASP A 1 276 ? 6.676 34.189 56.337 1.00 12.00 350 ASP A C 1
ATOM 2004 O O . ASP A 1 276 ? 6.907 34.587 55.203 1.00 13.15 350 ASP A O 1
ATOM 2009 N N . GLY A 1 277 ? 5.856 34.819 57.171 1.00 14.27 351 GLY A N 1
ATOM 2010 C CA . GLY A 1 277 ? 5.130 36.006 56.785 1.00 11.77 351 GLY A CA 1
ATOM 2011 C C . GLY A 1 277 ? 3.646 35.722 56.709 1.00 14.36 351 GLY A C 1
ATOM 2012 O O . GLY A 1 277 ? 2.848 36.586 57.045 1.00 15.05 351 GLY A O 1
ATOM 2013 N N . LEU A 1 278 ? 3.267 34.512 56.288 1.00 12.32 352 LEU A N 1
ATOM 2014 C CA . LEU A 1 278 ? 1.851 34.196 56.067 1.00 10.25 352 LEU A CA 1
ATOM 2015 C C . LEU A 1 278 ? 1.452 32.901 56.772 1.00 13.37 352 LEU A C 1
ATOM 2016 O O . LEU A 1 278 ? 0.310 32.752 57.191 1.00 16.11 352 LEU A O 1
ATOM 2021 N N . VAL A 1 279 ? 2.402 31.984 56.914 1.00 12.41 353 VAL A N 1
ATOM 2022 C CA . VAL A 1 279 ? 2.157 30.692 57.574 1.00 11.91 353 VAL A CA 1
ATOM 2023 C C . VAL A 1 279 ? 3.124 30.492 58.746 1.00 9.01 353 VAL A C 1
ATOM 2024 O O . VAL A 1 279 ? 4.326 30.656 58.590 1.00 11.16 353 VAL A O 1
ATOM 2028 N N . ILE A 1 280 ? 2.591 30.155 59.915 1.00 10.72 354 ILE A N 1
ATOM 2029 C CA . ILE A 1 280 ? 3.377 29.698 61.080 1.00 12.95 354 ILE A CA 1
ATOM 2030 C C . ILE A 1 280 ? 3.965 28.281 60.861 1.00 14.28 354 ILE A C 1
ATOM 2031 O O . ILE A 1 280 ? 3.274 27.385 60.363 1.00 12.79 354 ILE A O 1
ATOM 2036 N N . ALA A 1 281 ? 5.221 28.063 61.249 1.00 12.05 355 ALA A N 1
ATOM 2037 C CA . ALA A 1 281 ? 5.901 26.809 60.918 1.00 9.26 355 ALA A CA 1
ATOM 2038 C C . ALA A 1 281 ? 5.179 25.579 61.492 1.00 13.16 355 ALA A C 1
ATOM 2039 O O . ALA A 1 281 ? 5.026 24.575 60.797 1.00 15.88 355 ALA A O 1
ATOM 2041 N N . ALA A 1 282 ? 4.688 25.678 62.722 1.00 9.74 356 ALA A N 1
ATOM 2042 C CA . ALA A 1 282 ? 3.908 24.599 63.337 1.00 11.97 356 ALA A CA 1
ATOM 2043 C C . ALA A 1 282 ? 2.554 24.316 62.629 1.00 13.22 356 ALA A C 1
ATOM 2044 O O . ALA A 1 282 ? 1.931 23.284 62.865 1.00 17.16 356 ALA A O 1
ATOM 2046 N N . ASP A 1 283 ? 2.135 25.210 61.745 1.00 12.06 357 ASP A N 1
ATOM 2047 C CA . ASP A 1 283 ? 0.907 25.067 60.975 1.00 13.71 357 ASP A CA 1
ATOM 2048 C C . ASP A 1 283 ? 1.191 24.565 59.561 1.00 13.48 357 ASP A C 1
ATOM 2049 O O . ASP A 1 283 ? 0.287 24.531 58.724 1.00 14.10 357 ASP A O 1
ATOM 2054 N N . ALA A 1 284 ? 2.439 24.190 59.302 1.00 12.31 358 ALA A N 1
ATOM 2055 C CA . ALA A 1 284 ? 2.885 23.933 57.939 1.00 13.23 358 ALA A CA 1
ATOM 2056 C C . ALA A 1 284 ? 3.478 22.546 57.786 1.00 13.59 358 ALA A C 1
ATOM 2057 O O . ALA A 1 284 ? 4.273 22.284 56.857 1.00 12.02 358 ALA A O 1
ATOM 2059 N N . ILE A 1 285 ? 3.104 21.656 58.701 1.00 11.77 359 ILE A N 1
ATOM 2060 C CA . ILE A 1 285 ? 3.642 20.318 58.675 1.00 11.20 359 ILE A CA 1
ATOM 2061 C C . ILE A 1 285 ? 2.516 19.298 58.611 1.00 12.00 359 ILE A C 1
ATOM 2062 O O . ILE A 1 285 ? 1.628 19.274 59.475 1.00 11.55 359 ILE A O 1
ATOM 2067 N N . ILE A 1 286 ? 2.551 18.462 57.578 1.00 11.77 360 ILE A N 1
ATOM 2068 C CA . ILE A 1 286 ? 1.558 17.404 57.416 1.00 13.26 360 ILE A CA 1
ATOM 2069 C C . ILE A 1 286 ? 1.750 16.314 58.484 1.00 16.94 360 ILE A C 1
ATOM 2070 O O . ILE A 1 286 ? 2.797 15.666 58.535 1.00 14.72 360 ILE A O 1
ATOM 2075 N N . PRO A 1 287 ? 0.733 16.106 59.341 1.00 17.61 361 PRO A N 1
ATOM 2076 C CA . PRO A 1 287 ? 0.896 15.112 60.408 1.00 20.33 361 PRO A CA 1
ATOM 2077 C C . PRO A 1 287 ? 1.034 13.697 59.829 1.00 21.15 361 PRO A C 1
ATOM 2078 O O . PRO A 1 287 ? 0.445 13.409 58.783 1.00 19.42 361 PRO A O 1
ATOM 2082 N N . GLY A 1 288 ? 1.835 12.858 60.477 1.00 20.63 362 GLY A N 1
ATOM 2083 C CA . GLY A 1 288 ? 2.087 11.499 60.011 1.00 23.69 362 GLY A CA 1
ATOM 2084 C C . GLY A 1 288 ? 3.101 11.434 58.872 1.00 25.01 362 GLY A C 1
ATOM 2085 O O . GLY A 1 288 ? 3.413 10.354 58.380 1.00 23.93 362 GLY A O 1
ATOM 2086 N N . GLY A 1 289 ? 3.602 12.592 58.441 1.00 17.93 363 GLY A N 1
ATOM 2087 C CA . GLY A 1 289 ? 4.588 12.641 57.381 1.00 21.14 363 GLY A CA 1
ATOM 2088 C C . GLY A 1 289 ? 6.041 12.684 57.832 1.00 18.70 363 GLY A C 1
ATOM 2089 O O . GLY A 1 289 ? 6.380 12.295 58.954 1.00 20.81 363 GLY A O 1
ATOM 2090 N N . THR A 1 290 ? 6.901 13.129 56.928 1.00 15.17 364 THR A N 1
ATOM 2091 C CA . THR A 1 290 ? 8.314 13.340 57.202 1.00 15.08 364 THR A CA 1
ATOM 2092 C C . THR A 1 290 ? 8.605 14.830 57.235 1.00 13.44 364 THR A C 1
ATOM 2093 O O . THR A 1 290 ? 8.202 15.538 56.343 1.00 13.88 364 THR A O 1
ATOM 2097 N N . LEU A 1 291 ? 9.286 15.298 58.280 1.00 11.61 365 LEU A N 1
ATOM 2098 C CA . LEU A 1 291 ? 9.758 16.683 58.326 1.00 15.57 365 LEU A CA 1
ATOM 2099 C C . LEU A 1 291 ? 11.141 16.773 57.678 1.00 14.68 365 LEU A C 1
ATOM 2100 O O . LEU A 1 291 ? 12.094 16.137 58.148 1.00 13.37 365 LEU A O 1
ATOM 2105 N N . LEU A 1 292 ? 11.232 17.544 56.603 1.00 10.57 366 LEU A N 1
ATOM 2106 C CA . LEU A 1 292 ? 12.469 17.699 55.881 1.00 10.55 366 LEU A CA 1
ATOM 2107 C C . LEU A 1 292 ? 13.275 18.874 56.432 1.00 13.89 366 LEU A C 1
ATOM 2108 O O . LEU A 1 292 ? 14.491 18.890 56.303 1.00 15.83 366 LEU A O 1
ATOM 2113 N N . GLY A 1 293 ? 12.610 19.863 57.025 1.00 10.27 367 GLY A N 1
ATOM 2114 C CA . GLY A 1 293 ? 13.336 20.977 57.597 1.00 10.81 367 GLY A CA 1
ATOM 2115 C C . GLY A 1 293 ? 12.717 22.337 57.405 1.00 11.13 367 GLY A C 1
ATOM 2116 O O . GLY A 1 293 ? 11.515 22.490 57.102 1.00 9.63 367 GLY A O 1
ATOM 2117 N N . TYR A 1 294 ? 13.554 23.343 57.609 1.00 11.51 368 TYR A N 1
ATOM 2118 C CA . TYR A 1 294 ? 13.094 24.725 57.692 1.00 9.21 368 TYR A CA 1
ATOM 2119 C C . TYR A 1 294 ? 13.942 25.647 56.813 1.00 11.39 368 TYR A C 1
ATOM 2120 O O . TYR A 1 294 ? 14.937 26.182 57.274 1.00 11.23 368 TYR A O 1
ATOM 2129 N N . PRO A 1 295 ? 13.548 25.816 55.540 1.00 11.25 369 PRO A N 1
ATOM 2130 C CA . PRO A 1 295 ? 14.238 26.757 54.654 1.00 11.87 369 PRO A CA 1
ATOM 2131 C C . PRO A 1 295 ? 14.305 28.143 55.250 1.00 12.08 369 PRO A C 1
ATOM 2132 O O . PRO A 1 295 ? 13.300 28.635 55.735 1.00 8.98 369 PRO A O 1
ATOM 2136 N N . ASN A 1 296 ? 15.485 28.744 55.210 1.00 11.05 370 ASN A N 1
ATOM 2137 C CA . ASN A 1 296 ? 15.708 30.099 55.685 1.00 12.63 370 ASN A CA 1
ATOM 2138 C C . ASN A 1 296 ? 15.285 31.100 54.608 1.00 14.58 370 ASN A C 1
ATOM 2139 O O . ASN A 1 296 ? 16.099 31.588 53.827 1.00 11.30 370 ASN A O 1
ATOM 2144 N N . ALA A 1 297 ? 13.997 31.402 54.575 1.00 13.01 371 ALA A N 1
ATOM 2145 C CA . ALA A 1 297 ? 13.404 32.090 53.450 1.00 12.99 371 ALA A CA 1
ATOM 2146 C C . ALA A 1 297 ? 12.004 32.509 53.870 1.00 11.12 371 ALA A C 1
ATOM 2147 O O . ALA A 1 297 ? 11.388 31.820 54.702 1.00 9.11 371 ALA A O 1
ATOM 2149 N N . ASP A 1 298 ? 11.466 33.576 53.278 1.00 9.37 372 ASP A N 1
ATOM 2150 C CA . ASP A 1 298 ? 10.098 33.949 53.609 1.00 8.77 372 ASP A CA 1
ATOM 2151 C C . ASP A 1 298 ? 9.156 33.179 52.673 1.00 11.72 372 ASP A C 1
ATOM 2152 O O . ASP A 1 298 ? 9.600 32.399 51.838 1.00 10.16 372 ASP A O 1
ATOM 2157 N N . HIS A 1 299 ? 7.860 33.390 52.841 1.00 11.67 373 HIS A N 1
ATOM 2158 C CA . HIS A 1 299 ? 6.841 32.618 52.139 1.00 10.80 373 HIS A CA 1
ATOM 2159 C C . HIS A 1 299 ? 7.032 32.570 50.627 1.00 11.77 373 HIS A C 1
ATOM 2160 O O . HIS A 1 299 ? 6.840 31.528 50.007 1.00 10.99 373 HIS A O 1
ATOM 2167 N N . LEU A 1 300 ? 7.416 33.694 50.030 1.00 12.15 374 LEU A N 1
ATOM 2168 C CA . LEU A 1 300 ? 7.541 33.757 48.571 1.00 13.57 374 LEU A CA 1
ATOM 2169 C C . LEU A 1 300 ? 8.908 33.306 48.075 1.00 8.28 374 LEU A C 1
ATOM 2170 O O . LEU A 1 300 ? 9.035 32.618 47.053 1.00 12.39 374 LEU A O 1
ATOM 2175 N N . ALA A 1 301 ? 9.942 33.633 48.822 1.00 10.79 375 ALA A N 1
ATOM 2176 C CA . ALA A 1 301 ? 11.302 33.288 48.388 1.00 10.21 375 ALA A CA 1
ATOM 2177 C C . ALA A 1 301 ? 11.514 31.780 48.268 1.00 12.67 375 ALA A C 1
ATOM 2178 O O . ALA A 1 301 ? 12.260 31.309 47.417 1.00 12.77 375 ALA A O 1
ATOM 2180 N N . VAL A 1 302 ? 10.861 31.005 49.120 1.00 12.89 376 VAL A N 1
ATOM 2181 C CA . VAL A 1 302 ? 11.126 29.568 49.125 1.00 8.91 376 VAL A CA 1
ATOM 2182 C C . VAL A 1 302 ? 10.631 28.884 47.835 1.00 12.97 376 VAL A C 1
ATOM 2183 O O . VAL A 1 302 ? 11.085 27.787 47.506 1.00 12.62 376 VAL A O 1
ATOM 2187 N N . ALA A 1 303 ? 9.771 29.535 47.045 1.00 9.35 377 ALA A N 1
ATOM 2188 C CA . ALA A 1 303 ? 9.136 28.808 45.946 1.00 12.37 377 ALA A CA 1
ATOM 2189 C C . ALA A 1 303 ? 8.722 29.613 44.716 1.00 11.52 377 ALA A C 1
ATOM 2190 O O . ALA A 1 303 ? 8.558 29.035 43.650 1.00 12.08 377 ALA A O 1
ATOM 2200 N N . PRO A 1 305 ? 9.651 32.642 42.240 1.00 14.21 379 PRO A N 1
ATOM 2201 C CA . PRO A 1 305 ? 10.611 33.630 41.762 1.00 12.87 379 PRO A CA 1
ATOM 2202 C C . PRO A 1 305 ? 9.923 34.873 41.180 1.00 19.46 379 PRO A C 1
ATOM 2203 O O . PRO A 1 305 ? 9.006 34.751 40.368 1.00 18.45 379 PRO A O 1
ATOM 2207 N N . PHE A 1 306 ? 10.380 36.052 41.597 1.00 17.17 380 PHE A N 1
ATOM 2208 C CA . PHE A 1 306 ? 9.975 37.314 40.998 1.00 22.95 380 PHE A CA 1
ATOM 2209 C C . PHE A 1 306 ? 11.241 38.003 40.496 1.00 31.39 380 PHE A C 1
ATOM 2210 O O . PHE A 1 306 ? 12.132 38.303 41.290 1.00 37.57 380 PHE A O 1
ATOM 2218 N N . SER A 1 307 ? 11.336 38.284 39.205 1.00 41.39 381 SER A N 1
ATOM 2219 C CA . SER A 1 307 ? 12.555 38.933 38.713 1.00 53.54 381 SER A CA 1
ATOM 2220 C C . SER A 1 307 ? 12.337 40.052 37.690 1.00 58.84 381 SER A C 1
ATOM 2221 O O . SER A 1 307 ? 13.285 40.750 37.318 1.00 59.38 381 SER A O 1
ATOM 2224 N N . LYS A 1 308 ? 11.094 40.225 37.246 1.00 62.07 382 LYS A N 1
ATOM 2225 C CA . LYS A 1 308 ? 10.752 41.249 36.257 1.00 62.21 382 LYS A CA 1
ATOM 2226 C C . LYS A 1 308 ? 11.072 42.658 36.760 1.00 59.37 382 LYS A C 1
ATOM 2227 O O . LYS A 1 308 ? 10.510 43.125 37.749 1.00 58.24 382 LYS A O 1
ATOM 2229 N N . LYS A 1 309 ? 11.984 43.332 36.075 1.00 55.73 383 LYS A N 1
ATOM 2230 C CA . LYS A 1 309 ? 12.386 44.661 36.481 1.00 56.73 383 LYS A CA 1
ATOM 2231 C C . LYS A 1 309 ? 12.260 45.604 35.293 1.00 61.77 383 LYS A C 1
ATOM 2232 O O . LYS A 1 309 ? 12.650 45.255 34.177 1.00 61.90 383 LYS A O 1
ATOM 2234 N N . PRO A 1 310 ? 11.698 46.801 35.526 1.00 62.92 384 PRO A N 1
ATOM 2235 C CA . PRO A 1 310 ? 11.201 47.206 36.845 1.00 57.68 384 PRO A CA 1
ATOM 2236 C C . PRO A 1 310 ? 9.753 46.806 37.074 1.00 51.58 384 PRO A C 1
ATOM 2237 O O . PRO A 1 310 ? 9.008 46.576 36.122 1.00 48.67 384 PRO A O 1
ATOM 2241 N N . SER A 1 311 ? 9.368 46.746 38.340 1.00 48.05 385 SER A N 1
ATOM 2242 C CA . SER A 1 311 ? 8.014 46.388 38.738 1.00 43.33 385 SER A CA 1
ATOM 2243 C C . SER A 1 311 ? 7.818 46.826 40.181 1.00 35.21 385 SER A C 1
ATOM 2244 O O . SER A 1 311 ? 8.685 46.598 41.017 1.00 31.40 385 SER A O 1
ATOM 2247 N N . LEU A 1 312 ? 6.696 47.462 40.476 1.00 32.28 386 LEU A N 1
ATOM 2248 C CA . LEU A 1 312 ? 6.422 47.839 41.849 1.00 32.69 386 LEU A CA 1
ATOM 2249 C C . LEU A 1 312 ? 6.272 46.565 42.676 1.00 31.23 386 LEU A C 1
ATOM 2250 O O . LEU A 1 312 ? 6.732 46.481 43.810 1.00 28.56 386 LEU A O 1
ATOM 2255 N N . LEU A 1 313 ? 5.643 45.568 42.068 1.00 30.01 387 LEU A N 1
ATOM 2256 C CA . LEU A 1 313 ? 5.433 44.279 42.696 1.00 29.22 387 LEU A CA 1
ATOM 2257 C C . LEU A 1 313 ? 6.755 43.622 43.016 1.00 27.72 387 LEU A C 1
ATOM 2258 O O . LEU A 1 313 ? 6.976 43.176 44.147 1.00 24.55 387 LEU A O 1
ATOM 2263 N N . THR A 1 314 ? 7.634 43.558 42.017 1.00 24.49 388 THR A N 1
ATOM 2264 C CA . THR A 1 314 ? 8.935 42.925 42.204 1.00 25.72 388 THR A CA 1
ATOM 2265 C C . THR A 1 314 ? 9.751 43.662 43.258 1.00 25.00 388 THR A C 1
ATOM 2266 O O . THR A 1 314 ? 10.442 43.044 44.058 1.00 25.30 388 THR A O 1
ATOM 2270 N N . SER A 1 315 ? 9.633 44.983 43.277 1.00 22.15 389 SER A N 1
ATOM 2271 C CA . SER A 1 315 ? 10.389 45.785 44.216 1.00 28.33 389 SER A CA 1
ATOM 2272 C C . SER A 1 315 ? 9.975 45.568 45.672 1.00 25.75 389 SER A C 1
ATOM 2273 O O . SER A 1 315 ? 10.828 45.572 46.547 1.00 26.07 389 SER A O 1
ATOM 2276 N N . VAL A 1 316 ? 8.682 45.372 45.933 1.00 21.16 390 VAL A N 1
ATOM 2277 C CA . VAL A 1 316 ? 8.220 45.232 47.312 1.00 19.41 390 VAL A CA 1
ATOM 2278 C C . VAL A 1 316 ? 8.425 43.802 47.815 1.00 19.14 390 VAL A C 1
ATOM 2279 O O . VAL A 1 316 ? 8.486 43.570 49.016 1.00 20.04 390 VAL A O 1
ATOM 2283 N N . ILE A 1 317 ? 8.571 42.853 46.893 1.00 16.73 391 ILE A N 1
ATOM 2284 C CA . ILE A 1 317 ? 8.977 41.499 47.237 1.00 15.14 391 ILE A CA 1
ATOM 2285 C C . ILE A 1 317 ? 10.504 41.513 47.310 1.00 18.90 391 ILE A C 1
ATOM 2286 O O . ILE A 1 317 ? 11.207 40.918 46.486 1.00 20.09 391 ILE A O 1
ATOM 2291 N N . SER A 1 318 ? 10.999 42.227 48.317 1.00 19.01 392 SER A N 1
ATOM 2292 C CA . SER A 1 318 ? 12.386 42.689 48.376 1.00 17.52 392 SER A CA 1
ATOM 2293 C C . SER A 1 318 ? 13.408 41.656 48.865 1.00 16.87 392 SER A C 1
ATOM 2294 O O . SER A 1 318 ? 14.597 41.913 48.828 1.00 19.36 392 SER A O 1
ATOM 2297 N N . LYS A 1 319 ? 12.960 40.497 49.334 1.00 16.23 393 LYS A N 1
ATOM 2298 C CA . LYS A 1 319 ? 13.906 39.483 49.820 1.00 14.79 393 LYS A CA 1
ATOM 2299 C C . LYS A 1 319 ? 13.616 38.125 49.174 1.00 13.36 393 LYS A C 1
ATOM 2300 O O . LYS A 1 319 ? 13.459 37.122 49.866 1.00 20.93 393 LYS A O 1
ATOM 2306 N N . ASN A 1 320 ? 13.568 38.102 47.846 1.00 13.58 394 ASN A N 1
ATOM 2307 C CA . ASN A 1 320 ? 13.086 36.947 47.083 1.00 13.38 394 ASN A CA 1
ATOM 2308 C C . ASN A 1 320 ? 14.186 35.943 46.735 1.00 16.56 394 ASN A C 1
ATOM 2309 O O . ASN A 1 320 ? 13.915 34.875 46.183 1.00 16.68 394 ASN A O 1
ATOM 2314 N N A SER A 1 321 ? 15.429 36.291 47.046 0.49 17.12 395 SER A N 1
ATOM 2315 N N B SER A 1 321 ? 15.427 36.296 47.048 0.51 17.10 395 SER A N 1
ATOM 2316 C CA A SER A 1 321 ? 16.564 35.438 46.697 0.49 19.47 395 SER A CA 1
ATOM 2317 C CA B SER A 1 321 ? 16.562 35.431 46.736 0.51 19.51 395 SER A CA 1
ATOM 2318 C C A SER A 1 321 ? 16.686 34.236 47.646 0.49 18.55 395 SER A C 1
ATOM 2319 C C B SER A 1 321 ? 16.624 34.222 47.669 0.51 18.50 395 SER A C 1
ATOM 2320 O O A SER A 1 321 ? 16.805 34.403 48.860 0.49 18.16 395 SER A O 1
ATOM 2321 O O B SER A 1 321 ? 16.645 34.369 48.893 0.51 17.69 395 SER A O 1
ATOM 2326 N N . TYR A 1 322 ? 16.637 33.033 47.074 1.00 15.53 396 TYR A N 1
ATOM 2327 C CA . TYR A 1 322 ? 16.794 31.781 47.807 1.00 12.53 396 TYR A CA 1
ATOM 2328 C C . TYR A 1 322 ? 17.203 30.717 46.781 1.00 12.88 396 TYR A C 1
ATOM 2329 O O . TYR A 1 322 ? 16.798 30.803 45.623 1.00 13.53 396 TYR A O 1
ATOM 2338 N N . PRO A 1 323 ? 18.004 29.711 47.187 1.00 13.87 397 PRO A N 1
ATOM 2339 C CA . PRO A 1 323 ? 18.373 28.678 46.194 1.00 13.67 397 PRO A CA 1
ATOM 2340 C C . PRO A 1 323 ? 17.259 27.666 45.912 1.00 13.72 397 PRO A C 1
ATOM 2341 O O . PRO A 1 323 ? 17.384 26.484 46.258 1.00 13.61 397 PRO A O 1
ATOM 2345 N N . ARG A 1 324 ? 16.181 28.130 45.283 1.00 14.07 398 ARG A N 1
ATOM 2346 C CA . ARG A 1 324 ? 15.062 27.248 44.887 1.00 12.10 398 ARG A CA 1
ATOM 2347 C C . ARG A 1 324 ? 15.479 26.032 44.018 1.00 9.86 398 ARG A C 1
ATOM 2348 O O . ARG A 1 324 ? 14.978 24.928 44.264 1.00 10.68 398 ARG A O 1
ATOM 2356 N N . PRO A 1 325 ? 16.396 26.202 43.030 1.00 11.80 399 PRO A N 1
ATOM 2357 C CA . PRO A 1 325 ? 16.774 25.009 42.260 1.00 13.71 399 PRO A CA 1
ATOM 2358 C C . PRO A 1 325 ? 17.383 23.923 43.123 1.00 15.17 399 PRO A C 1
ATOM 2359 O O . PRO A 1 325 ? 17.023 22.751 42.966 1.00 13.36 399 PRO A O 1
ATOM 2363 N N . ALA A 1 326 ? 18.284 24.305 44.026 1.00 14.25 400 ALA A N 1
ATOM 2364 C CA . ALA A 1 326 ? 18.906 23.321 44.900 1.00 12.64 400 ALA A CA 1
ATOM 2365 C C . ALA A 1 326 ? 17.856 22.682 45.800 1.00 16.08 400 ALA A C 1
ATOM 2366 O O . ALA A 1 326 ? 17.887 21.462 46.036 1.00 14.95 400 ALA A O 1
ATOM 2368 N N . LEU A 1 327 ? 16.926 23.503 46.296 1.00 14.68 401 LEU A N 1
ATOM 2369 C CA . LEU A 1 327 ? 15.852 23.014 47.158 1.00 10.74 401 LEU A CA 1
ATOM 2370 C C . LEU A 1 327 ? 14.992 21.983 46.437 1.00 8.10 401 LEU A C 1
ATOM 2371 O O . LEU A 1 327 ? 14.711 20.930 47.000 1.00 13.08 401 LEU A O 1
ATOM 2376 N N . LEU A 1 328 ? 14.568 22.291 45.206 1.00 8.21 402 LEU A N 1
ATOM 2377 C CA . LEU A 1 328 ? 13.697 21.392 44.459 1.00 13.98 402 LEU A CA 1
ATOM 2378 C C . LEU A 1 328 ? 14.438 20.099 44.079 1.00 14.57 402 LEU A C 1
ATOM 2379 O O . LEU A 1 328 ? 13.866 19.014 44.151 1.00 14.02 402 LEU A O 1
ATOM 2384 N N . GLU A 1 329 ? 15.699 20.221 43.661 1.00 9.74 403 GLU A N 1
ATOM 2385 C CA . GLU A 1 329 ? 16.495 19.044 43.395 1.00 14.90 403 GLU A CA 1
ATOM 2386 C C . GLU A 1 329 ? 16.694 18.176 44.648 1.00 14.08 403 GLU A C 1
ATOM 2387 O O . GLU A 1 329 ? 16.593 16.946 44.576 1.00 15.23 403 GLU A O 1
ATOM 2393 N N . ALA A 1 330 ? 16.959 18.798 45.795 1.00 11.04 404 ALA A N 1
ATOM 2394 C CA . ALA A 1 330 ? 17.088 18.046 47.039 1.00 11.96 404 ALA A CA 1
ATOM 2395 C C . ALA A 1 330 ? 15.781 17.326 47.381 1.00 13.39 404 ALA A C 1
ATOM 2396 O O . ALA A 1 330 ? 15.792 16.160 47.804 1.00 13.42 404 ALA A O 1
ATOM 2398 N N . ILE A 1 331 ? 14.661 18.017 47.198 1.00 9.74 405 ILE A N 1
ATOM 2399 C CA . ILE A 1 331 ? 13.361 17.394 47.421 1.00 12.46 405 ILE A CA 1
ATOM 2400 C C . ILE A 1 331 ? 13.215 16.137 46.551 1.00 11.78 405 ILE A C 1
ATOM 2401 O O . ILE A 1 331 ? 12.918 15.066 47.081 1.00 13.05 405 ILE A O 1
ATOM 2406 N N . ALA A 1 332 ? 13.431 16.276 45.242 1.00 9.33 406 ALA A N 1
ATOM 2407 C CA . ALA A 1 332 ? 13.324 15.155 44.305 1.00 13.93 406 ALA A CA 1
ATOM 2408 C C . ALA A 1 332 ? 14.224 13.988 44.690 1.00 14.57 406 ALA A C 1
ATOM 2409 O O . ALA A 1 332 ? 13.811 12.841 44.610 1.00 16.95 406 ALA A O 1
ATOM 2411 N N . ARG A 1 333 ? 15.469 14.279 45.056 1.00 15.02 407 ARG A N 1
ATOM 2412 C CA . ARG A 1 333 ? 16.423 13.231 45.393 1.00 18.06 407 ARG A CA 1
ATOM 2413 C C . ARG A 1 333 ? 16.091 12.560 46.726 1.00 16.20 407 ARG A C 1
ATOM 2414 O O . ARG A 1 333 ? 16.273 11.347 46.860 1.00 13.31 407 ARG A O 1
ATOM 2422 N N . TYR A 1 334 ? 15.606 13.336 47.699 1.00 11.55 408 TYR A N 1
ATOM 2423 C CA . TYR A 1 334 ? 15.213 12.770 49.004 1.00 13.77 408 TYR A CA 1
ATOM 2424 C C . TYR A 1 334 ? 14.042 11.813 48.805 1.00 14.00 408 TYR A C 1
ATOM 2425 O O . TYR A 1 334 ? 14.048 10.685 49.313 1.00 13.58 408 TYR A O 1
ATOM 2434 N N . VAL A 1 335 ? 13.026 12.258 48.070 1.00 11.43 409 VAL A N 1
ATOM 2435 C CA . VAL A 1 335 ? 11.828 11.431 47.901 1.00 11.93 409 VAL A CA 1
ATOM 2436 C C . VAL A 1 335 ? 12.134 10.175 47.084 1.00 15.94 409 VAL A C 1
ATOM 2437 O O . VAL A 1 335 ? 11.724 9.063 47.461 1.00 17.40 409 VAL A O 1
ATOM 2441 N N . GLU A 1 336 ? 12.893 10.321 45.998 1.00 14.26 410 GLU A N 1
ATOM 2442 C CA . GLU A 1 336 ? 13.305 9.136 45.236 1.00 15.25 410 GLU A CA 1
ATOM 2443 C C . GLU A 1 336 ? 14.063 8.141 46.116 1.00 17.62 410 GLU A C 1
ATOM 2444 O O . GLU A 1 336 ? 13.834 6.928 46.052 1.00 19.39 410 GLU A O 1
ATOM 2450 N N . GLU A 1 337 ? 14.961 8.653 46.945 1.00 17.06 411 GLU A N 1
ATOM 2451 C CA . GLU A 1 337 ? 15.695 7.802 47.870 1.00 18.17 411 GLU A CA 1
ATOM 2452 C C . GLU A 1 337 ? 14.747 7.166 48.888 1.00 21.56 411 GLU A C 1
ATOM 2453 O O . GLU A 1 337 ? 14.856 5.975 49.187 1.00 18.77 411 GLU A O 1
ATOM 2459 N N . ASP A 1 338 ? 13.812 7.959 49.407 1.00 17.89 412 ASP A N 1
ATOM 2460 C CA . ASP A 1 338 ? 12.895 7.454 50.430 1.00 21.57 412 ASP A CA 1
ATOM 2461 C C . ASP A 1 338 ? 11.921 6.424 49.850 1.00 23.41 412 ASP A C 1
ATOM 2462 O O . ASP A 1 338 ? 11.589 5.435 50.501 1.00 22.97 412 ASP A O 1
ATOM 2467 N N . LEU A 1 339 ? 11.468 6.664 48.623 1.00 16.82 413 LEU A N 1
ATOM 2468 C CA . LEU A 1 339 ? 10.618 5.716 47.942 1.00 17.94 413 LEU A CA 1
ATOM 2469 C C . LEU A 1 339 ? 11.434 4.469 47.591 1.00 22.21 413 LEU A C 1
ATOM 2470 O O . LEU A 1 339 ? 10.873 3.382 47.435 1.00 28.07 413 LEU A O 1
#

Sequence (327 aa):
RPVAPLAHASPSVVLVPAGLAGIQDGRGRFREITAIADHGAFLPGDRSSDGDGILWRLAGEPGPTGRPVPLGVSTAGIRLVLVPGLLAECVSESSLLFDDARPDVERYGYATTLVRTGGRWGSARNAAIIHEVVAKLPENDTIVFVTHSSKGAVDVLEALVSYPDLAARTAAVVSVAGAIDGSPLAETFSDGLLRFAESPLSSCPPGEGTEALDSLKRAYRLRFLAEHRLPARVRYYSLAAFASREETSAILRPFYDILAKTDALNDGLVIAADAIIPGGTLLGYPNADHLAVAPFSKKPSLLTSVISKNSSYPRPALLEAIARYVEEDL

Organism: NCBI:txid155900

Solvent-accessible surface area: 14354 Å² total

Secondary structure (DSSP, 8-state):
--HHHHHH--------GGGGT-EE-HHHHHH------S-TTSTT----STTSSB---TTPPPP--PPPP-S---S-EEEEEE--TTTGGGTTT--TTGGGHHHHHHTT-EEEE----TTS-HHHHHHHHHHHHTTS-TTSEEEEEEETHHHHHHHHHHHH-HHHHHHEEEEEEES--TT--THHHHS-HHHHHHHH--BTTB---STTHHHHTT-HHHHHHHHHH-PPPTTSEEEEE--B--GGGS-GGGHHHHHHHHTT-S-B-SSSBGGGS--TTSEEEE-BBS-TTTT-----SS-HHHHHSTT----HHHHHHHHHHHHHHH-

InterPro domains:
  IPR029058 Alpha/Beta hydrolase fold [G3DSA:3.40.50.1820] (162-387)
  IPR029058 Alpha/Beta hydrolase fold [SSF53474] (191-375)

Nearest PDB structures (foldseek):
  5d8m-assembly1_A  TM=1.001E+00  e=5.107E-67  uncultured organism
  6fw5-assembly2_B  TM=5.554E-01  e=8.414E-05  Mycobacterium tuberculosis CDC1551
  9cfj-assembly1_A  TM=4.508E-01  e=2.275E-04  Actinomadura vulgaris
  6ojd-assembly3_C  TM=5.182E-01  e=2.658E-03  Nocardia uniformis subsp. tsuyamanensis
  6ojd-assembly1_A  TM=5.228E-01  e=8.080E-03  Nocardia uniformis subsp. tsuyamanensis